Protein AF-0000000079915604 (afdb_homodimer)

Nearest PDB structures (foldseek):
  8fbi-assembly1_A-3  TM=2.918E-01  e=7.928E+00  synthetic construct

Foldseek 3Di:
DQVLLLVLLLLLLVLLLVLLCLQAPVVQDCCRVCVVVVQPNVCCVVCNVVSNVSSVVSNVLSVLSVVLSVCCVVPVPVSSVVSSLVSLVVQQVVLVVQLVCLCVQPNHHRPSCNVVSCSRRVSSVSSNVVVVVD/DQVLLLVLLLLLLVLLLVLLCLQAPVVQDCCRVCVVVVQPNVCCVVCNVVSNVSSVVSNVLSVLSVVLSVCCVVVVPVSSVVSSLVSLVVQQVVLVVQLVCLCVQPNHHRPSCNVVSCSRRVSSVSSNVVVVVD

Solvent-accessible surface area (backbone atoms only — not comparable to full-atom values): 12252 Å² total; per-residue (Å²): 71,63,67,56,18,48,52,24,34,48,51,32,18,49,52,25,42,49,45,16,44,47,32,53,70,46,33,86,39,61,72,36,29,37,64,66,67,48,39,56,78,90,42,44,59,58,30,43,35,53,34,34,46,50,9,50,50,25,37,49,46,16,49,41,24,47,49,8,48,50,32,35,74,71,65,40,48,62,45,7,50,43,33,35,52,52,38,24,51,46,38,24,52,49,14,50,46,40,40,51,38,21,71,66,37,41,53,37,66,61,65,70,39,51,67,60,18,48,59,44,17,46,33,14,44,52,15,52,52,27,49,72,75,81,68,64,65,56,18,50,52,23,34,48,50,30,18,49,50,25,42,49,44,15,44,44,32,51,71,45,32,85,40,61,72,36,28,38,64,66,67,49,39,56,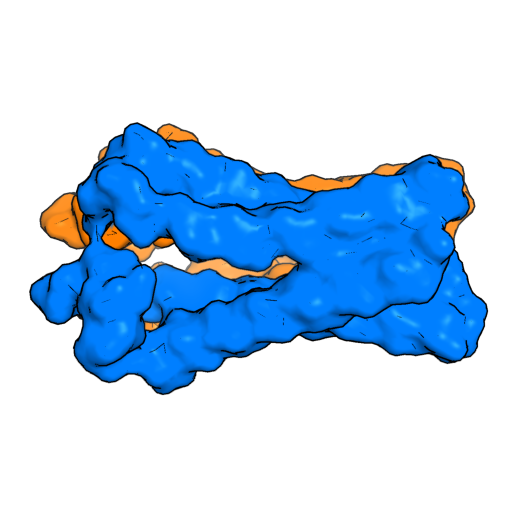78,89,40,44,59,58,29,44,35,53,35,34,46,51,10,50,51,26,36,49,45,17,48,41,24,47,48,8,48,52,31,36,74,71,66,41,48,62,44,6,49,43,32,36,53,50,40,25,51,45,39,24,52,50,14,49,46,41,40,51,38,22,71,65,37,40,52,39,66,62,67,70,40,50,68,59,18,48,59,44,17,46,33,15,44,52,16,52,51,27,48,71,77,81

Secondary structure (DSSP, 8-state):
-HHHHHHHHHHHHHHHHHHHIIIIISTTSHIIIIIIS---GGGHHHHHHHHHHHHHHHHHHHHHHHHHHHHHHTT-HHHHHHHHHHHHHHHHHHHHHHHHHHHTT-SS-TTTTHHHHHHHHHHHHHHHHHHHH-/-HHHHHHHHHHHHHHHHHHHIIIIISTTSHIIIIIIS---GGGHHHHHHHHHHHHHHHHHHHHHHHHHHHHHHTT-HHHHHHHHHHHHHHHHHHHHHHHHHHHTT-SS-TTTTHHHHHHHHHHHHHHHHHHHH-

Organism: NCBI:txid1990687

InterPro domains:
  IPR009732 Protein of unknown function DUF1304 [PF06993] (11-131)

Structure (mmCIF, N/CA/C/O backbone):
data_AF-0000000079915604-model_v1
#
loop_
_entity.id
_entity.type
_entity.pdbx_description
1 polymer 'DUF1304 domain-containing protein'
#
loop_
_atom_site.group_PDB
_atom_site.id
_atom_site.type_symbol
_atom_site.label_atom_id
_atom_site.label_alt_id
_atom_site.label_comp_id
_atom_site.label_asym_id
_atom_site.label_entity_id
_atom_site.label_seq_id
_atom_site.pdbx_PDB_ins_code
_atom_site.Cartn_x
_atom_site.Cartn_y
_atom_site.Cartn_z
_atom_site.occupancy
_atom_site.B_iso_or_equiv
_atom_site.auth_seq_id
_atom_site.auth_comp_id
_atom_site.auth_asym_id
_atom_site.auth_atom_id
_atom_site.pdbx_PDB_model_num
ATOM 1 N N . MET A 1 1 ? -17.984 -18.25 -12.172 1 93.06 1 MET A N 1
ATOM 2 C CA . MET A 1 1 ? -17.328 -17.812 -10.953 1 93.06 1 MET A CA 1
ATOM 3 C C . MET A 1 1 ? -15.969 -17.188 -11.258 1 93.06 1 MET A C 1
ATOM 5 O O . MET A 1 1 ? -15.641 -16.125 -10.75 1 93.06 1 MET A O 1
ATOM 9 N N . ILE A 1 2 ? -15.391 -17.734 -12.328 1 93.88 2 ILE A N 1
ATOM 10 C CA . ILE A 1 2 ? -14.062 -17.234 -12.656 1 93.88 2 ILE A CA 1
ATOM 11 C C . ILE A 1 2 ? -14.172 -15.883 -13.352 1 93.88 2 ILE A C 1
ATOM 13 O O . ILE A 1 2 ? -13.43 -14.945 -13.039 1 93.88 2 ILE A O 1
ATOM 17 N N . VAL A 1 3 ? -15.125 -15.781 -14.234 1 96.44 3 VAL A N 1
ATOM 18 C CA . VAL A 1 3 ? -15.312 -14.539 -14.977 1 96.44 3 VAL A CA 1
ATOM 19 C C . VAL A 1 3 ? -15.703 -13.422 -14.016 1 96.44 3 VAL A C 1
ATOM 21 O O . VAL A 1 3 ? -15.195 -12.305 -14.117 1 96.44 3 VAL A O 1
ATOM 24 N N . ILE A 1 4 ? -16.578 -13.703 -13.094 1 98 4 ILE A N 1
ATOM 25 C CA . ILE A 1 4 ? -17 -12.727 -12.102 1 98 4 ILE A CA 1
ATOM 26 C C . ILE A 1 4 ? -15.805 -12.281 -11.266 1 98 4 ILE A C 1
ATOM 28 O O . ILE A 1 4 ? -15.641 -11.094 -11 1 98 4 ILE A O 1
ATOM 32 N N . ALA A 1 5 ? -14.984 -13.211 -10.867 1 98.56 5 ALA A N 1
ATOM 33 C CA . ALA A 1 5 ? -13.797 -12.891 -10.086 1 98.56 5 ALA A CA 1
ATOM 34 C C . ALA A 1 5 ? -12.867 -11.961 -10.867 1 98.56 5 ALA A C 1
ATOM 36 O O . ALA A 1 5 ? -12.344 -10.984 -10.312 1 98.56 5 ALA A O 1
ATOM 37 N N . GLN A 1 6 ? -12.711 -12.273 -12.109 1 98.62 6 GLN A N 1
ATOM 38 C CA . GLN A 1 6 ? -11.805 -11.477 -12.938 1 98.62 6 GLN A CA 1
ATOM 39 C C . GLN A 1 6 ? -12.359 -10.062 -13.141 1 98.62 6 GLN A C 1
ATOM 41 O O . GLN A 1 6 ? -11.617 -9.086 -13.031 1 98.62 6 GLN A O 1
ATOM 46 N N . ILE A 1 7 ? -13.633 -9.945 -13.445 1 98.81 7 ILE A N 1
ATOM 47 C CA . ILE A 1 7 ? -14.25 -8.641 -13.664 1 98.81 7 ILE A CA 1
ATOM 48 C C . ILE A 1 7 ? -14.203 -7.82 -12.383 1 98.81 7 ILE A C 1
ATOM 50 O O . ILE A 1 7 ? -13.844 -6.641 -12.398 1 98.81 7 ILE A O 1
ATOM 54 N N . ALA A 1 8 ? -14.555 -8.414 -11.258 1 98.88 8 ALA A N 1
ATOM 55 C CA . ALA A 1 8 ? -14.531 -7.738 -9.969 1 98.88 8 ALA A CA 1
ATOM 56 C C . ALA A 1 8 ? -13.117 -7.281 -9.617 1 98.88 8 ALA A C 1
ATOM 58 O O . ALA A 1 8 ? -12.938 -6.195 -9.062 1 98.88 8 ALA A O 1
ATOM 59 N N . THR A 1 9 ? -12.164 -8.109 -9.922 1 98.94 9 THR A N 1
ATOM 60 C CA . THR A 1 9 ? -10.773 -7.746 -9.688 1 98.94 9 THR A CA 1
ATOM 61 C C . THR A 1 9 ? -10.391 -6.52 -10.508 1 98.94 9 THR A C 1
ATOM 63 O O . THR A 1 9 ? -9.727 -5.609 -10 1 98.94 9 THR A O 1
ATOM 66 N N . LEU A 1 10 ? -10.805 -6.469 -11.742 1 98.94 10 LEU A N 1
ATOM 67 C CA . LEU A 1 10 ? -10.469 -5.344 -12.609 1 98.94 10 LEU A CA 1
ATOM 68 C C . LEU A 1 10 ? -11.18 -4.074 -12.156 1 98.94 10 LEU A C 1
ATOM 70 O O . LEU A 1 10 ? -10.641 -2.973 -12.281 1 98.94 10 LEU A O 1
ATOM 74 N N . ILE A 1 11 ? -12.367 -4.188 -11.602 1 98.94 11 ILE A N 1
ATOM 75 C CA . ILE A 1 11 ? -13.062 -3.041 -11.031 1 98.94 11 ILE A CA 1
ATOM 76 C C . ILE A 1 11 ? -12.305 -2.533 -9.805 1 98.94 11 ILE A C 1
ATOM 78 O O . ILE A 1 11 ? -12.102 -1.327 -9.648 1 98.94 11 ILE A O 1
ATOM 82 N N . ALA A 1 12 ? -11.875 -3.475 -8.938 1 98.94 12 ALA A N 1
ATOM 83 C CA . ALA A 1 12 ? -11.07 -3.105 -7.777 1 98.94 12 ALA A CA 1
ATOM 84 C C . ALA A 1 12 ? -9.797 -2.383 -8.203 1 98.94 12 ALA A C 1
ATOM 86 O O . ALA A 1 12 ? -9.422 -1.373 -7.602 1 98.94 12 ALA A O 1
ATOM 87 N N . ALA A 1 13 ? -9.188 -2.893 -9.242 1 98.94 13 ALA A N 1
ATOM 88 C CA . ALA A 1 13 ? -7.98 -2.264 -9.773 1 98.94 13 ALA A CA 1
ATOM 89 C C . ALA A 1 13 ? -8.266 -0.846 -10.258 1 98.94 13 ALA A C 1
ATOM 91 O O . ALA A 1 13 ? -7.496 0.077 -9.992 1 98.94 13 ALA A O 1
ATOM 92 N N . ALA A 1 14 ? -9.383 -0.641 -10.93 1 98.94 14 ALA A N 1
ATOM 93 C CA . ALA A 1 14 ? -9.75 0.672 -11.445 1 98.94 14 ALA A CA 1
ATOM 94 C C . ALA A 1 14 ? -9.953 1.677 -10.32 1 98.94 14 ALA A C 1
ATOM 96 O O . ALA A 1 14 ? -9.57 2.842 -10.438 1 98.94 14 ALA A O 1
ATOM 97 N N . VAL A 1 15 ? -10.555 1.225 -9.266 1 98.88 15 VAL A N 1
ATOM 98 C CA . VAL A 1 15 ? -10.758 2.084 -8.102 1 98.88 15 VAL A CA 1
ATOM 99 C C . VAL A 1 15 ? -9.414 2.551 -7.562 1 98.88 15 VAL A C 1
ATOM 101 O O . VAL A 1 15 ? -9.227 3.734 -7.266 1 98.88 15 VAL A O 1
ATOM 104 N N . HIS A 1 16 ? -8.445 1.694 -7.492 1 98.94 16 HIS A N 1
ATOM 105 C CA . HIS A 1 16 ? -7.137 2.023 -6.945 1 98.94 16 HIS A CA 1
ATOM 106 C C . HIS A 1 16 ? -6.328 2.873 -7.922 1 98.94 16 HIS A C 1
ATOM 108 O O . HIS A 1 16 ? -5.578 3.76 -7.504 1 98.94 16 HIS A O 1
ATOM 114 N N . LEU A 1 17 ? -6.488 2.662 -9.164 1 98.88 17 LEU A N 1
ATOM 115 C CA . LEU A 1 17 ? -5.82 3.502 -10.148 1 98.88 17 LEU A CA 1
ATOM 116 C C . LEU A 1 17 ? -6.398 4.914 -10.141 1 98.88 17 LEU A C 1
ATOM 118 O O . LEU A 1 17 ? -5.664 5.891 -10.32 1 98.88 17 LEU A O 1
ATOM 122 N N . LEU A 1 18 ? -7.707 5.008 -9.953 1 98.75 18 LEU A N 1
ATOM 123 C CA . LEU A 1 18 ? -8.336 6.316 -9.812 1 98.75 18 LEU A CA 1
ATOM 124 C C . LEU A 1 18 ? -7.84 7.023 -8.555 1 98.75 18 LEU A C 1
ATOM 126 O O . LEU A 1 18 ? -7.57 8.227 -8.578 1 98.75 18 LEU A O 1
ATOM 130 N N . ALA A 1 19 ? -7.754 6.27 -7.488 1 98.62 19 ALA A N 1
ATOM 131 C CA . ALA A 1 19 ? -7.227 6.84 -6.25 1 98.62 19 ALA A CA 1
ATOM 132 C C . ALA A 1 19 ? -5.812 7.371 -6.449 1 98.62 19 ALA A C 1
ATOM 134 O O . ALA A 1 19 ? -5.457 8.43 -5.918 1 98.62 19 ALA A O 1
ATOM 135 N N . PHE A 1 20 ? -5.02 6.691 -7.234 1 98.88 20 PHE A N 1
ATOM 136 C CA . PHE A 1 20 ? -3.68 7.164 -7.559 1 98.88 20 PHE A CA 1
ATOM 137 C C . PHE A 1 20 ? -3.732 8.539 -8.211 1 98.88 20 PHE A C 1
ATOM 139 O O . PHE A 1 20 ? -2.984 9.438 -7.836 1 98.88 20 PHE A O 1
ATOM 146 N N . VAL A 1 21 ? -4.582 8.688 -9.172 1 98.88 21 VAL A N 1
ATOM 147 C CA . VAL A 1 21 ? -4.691 9.953 -9.883 1 98.88 21 VAL A CA 1
ATOM 148 C C . VAL A 1 21 ? -5.102 11.062 -8.914 1 98.88 21 VAL A C 1
ATOM 150 O O . VAL A 1 21 ? -4.496 12.133 -8.891 1 98.88 21 VAL A O 1
ATOM 153 N N . TRP A 1 22 ? -6.059 10.82 -8 1 98.75 22 TRP A N 1
ATOM 154 C CA . TRP A 1 22 ? -6.551 11.812 -7.051 1 98.75 22 TRP A CA 1
ATOM 155 C C . TRP A 1 22 ? -5.484 12.156 -6.016 1 98.75 22 TRP A C 1
ATOM 157 O O . TRP A 1 22 ? -5.309 13.32 -5.66 1 98.75 22 TRP A O 1
ATOM 167 N N . GLU A 1 23 ? -4.734 11.188 -5.633 1 98.69 23 GLU A N 1
ATOM 168 C CA . GLU A 1 23 ? -3.832 11.344 -4.496 1 98.69 23 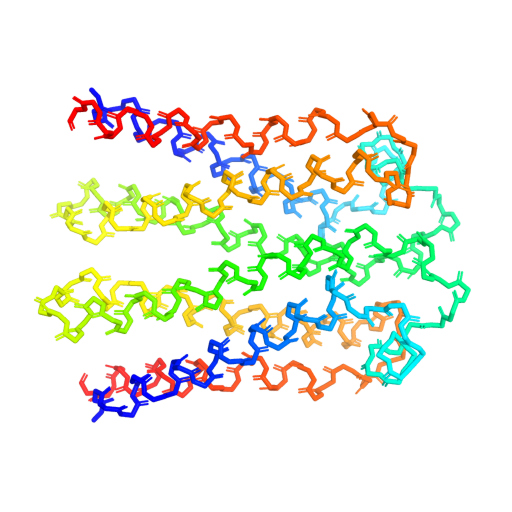GLU A CA 1
ATOM 169 C C . GLU A 1 23 ? -2.471 11.875 -4.938 1 98.69 23 GLU A C 1
ATOM 171 O O . GLU A 1 23 ? -1.851 12.672 -4.234 1 98.69 23 GLU A O 1
ATOM 176 N N . SER A 1 24 ? -2.016 11.477 -6.109 1 98.75 24 SER A N 1
ATOM 177 C CA . SER A 1 24 ? -0.63 11.766 -6.469 1 98.75 24 SER A CA 1
ATOM 178 C C . SER A 1 24 ? -0.552 12.766 -7.617 1 98.75 24 SER A C 1
ATOM 180 O O . SER A 1 24 ? 0.49 13.383 -7.84 1 98.75 24 SER A O 1
ATOM 182 N N . VAL A 1 25 ? -1.654 12.938 -8.344 1 98.62 25 VAL A N 1
ATOM 183 C CA . VAL A 1 25 ? -1.551 13.742 -9.562 1 98.62 25 VAL A CA 1
ATOM 184 C C . VAL A 1 25 ? -2.334 15.039 -9.391 1 98.62 25 VAL A C 1
ATOM 186 O O . VAL A 1 25 ? -1.817 16.125 -9.664 1 98.62 25 VAL A O 1
ATOM 189 N N . VAL A 1 26 ? -3.562 15.023 -8.766 1 98.69 26 VAL A N 1
ATOM 190 C CA . VAL A 1 26 ? -4.406 16.219 -8.773 1 98.69 26 VAL A CA 1
ATOM 191 C C . VAL A 1 26 ? -4.859 16.547 -7.352 1 98.69 26 VAL A C 1
ATOM 193 O O . VAL A 1 26 ? -5.895 17.188 -7.156 1 98.69 26 VAL A O 1
ATOM 196 N N . PHE A 1 27 ? -4.172 16.172 -6.398 1 98.25 27 PHE A N 1
ATOM 197 C CA . PHE A 1 27 ? -4.535 16.312 -4.992 1 98.25 27 PHE A CA 1
ATOM 198 C C . PHE A 1 27 ? -4.75 17.766 -4.621 1 98.25 27 PHE A C 1
ATOM 200 O O . PHE A 1 27 ? -5.57 18.078 -3.752 1 98.25 27 PHE A O 1
ATOM 207 N N . LEU A 1 28 ? -4.062 18.672 -5.301 1 97.81 28 LEU A N 1
ATOM 208 C CA . LEU A 1 28 ? -4.047 20.062 -4.902 1 97.81 28 LEU A CA 1
ATOM 209 C C . LEU A 1 28 ? -5.336 20.766 -5.324 1 97.81 28 LEU A C 1
ATOM 211 O O . LEU A 1 28 ? -5.621 21.875 -4.871 1 97.81 28 LEU A O 1
ATOM 215 N N . ARG A 1 29 ? -6.074 20.109 -6.141 1 98.31 29 ARG A N 1
ATOM 216 C CA . ARG A 1 29 ? -7.371 20.672 -6.492 1 98.31 29 ARG A CA 1
ATOM 217 C C . ARG A 1 29 ? -8.32 20.656 -5.301 1 98.31 29 ARG A C 1
ATOM 219 O O . ARG A 1 29 ? -8.523 19.609 -4.68 1 98.31 29 ARG A O 1
ATOM 226 N N . PRO A 1 30 ? -8.992 21.766 -5.07 1 97.81 30 PRO A N 1
ATOM 227 C CA . PRO A 1 30 ? -9.914 21.781 -3.934 1 97.81 30 PRO A CA 1
ATOM 228 C C . PRO A 1 30 ? -11.047 20.766 -4.074 1 97.81 30 PRO A C 1
ATOM 230 O O . PRO A 1 30 ? -11.523 20.219 -3.076 1 97.81 30 PRO A O 1
ATOM 233 N N . SER A 1 31 ? -11.453 20.469 -5.211 1 97.81 31 SER A N 1
ATOM 234 C CA . SER A 1 31 ? -12.5 19.469 -5.438 1 97.81 31 SER A CA 1
ATOM 235 C C . SER A 1 31 ? -12.031 18.078 -5.016 1 97.81 31 SER A C 1
ATOM 237 O O . SER A 1 31 ? -12.859 17.203 -4.734 1 97.81 31 SER A O 1
ATOM 239 N N . VAL A 1 32 ? -10.742 17.922 -4.934 1 97.81 32 VAL A N 1
ATOM 240 C CA . VAL A 1 32 ? -10.195 16.625 -4.59 1 97.81 32 VAL A CA 1
ATOM 241 C C . VAL A 1 32 ? -9.844 16.578 -3.104 1 97.81 32 VAL A C 1
ATOM 243 O O . VAL A 1 32 ? -10.508 15.891 -2.32 1 97.81 32 VAL A O 1
ATOM 246 N N . HIS A 1 33 ? -8.898 17.516 -2.713 1 97.38 33 HIS A N 1
ATOM 247 C CA . HIS A 1 33 ? -8.453 17.375 -1.33 1 97.38 33 HIS A CA 1
ATOM 248 C C . HIS A 1 33 ? -9.555 17.781 -0.354 1 97.38 33 HIS A C 1
ATOM 250 O O . HIS A 1 33 ? -9.711 17.172 0.705 1 97.38 33 HIS A O 1
ATOM 256 N N . GLU A 1 34 ? -10.383 18.75 -0.679 1 96.75 34 GLU A N 1
ATOM 257 C CA . GLU A 1 34 ? -11.391 19.234 0.261 1 96.75 34 GLU A CA 1
ATOM 258 C C . GLU A 1 34 ? -12.695 18.453 0.111 1 96.75 34 GLU A C 1
ATOM 260 O O . GLU A 1 34 ? -13.297 18.031 1.104 1 96.75 34 GLU A O 1
ATOM 265 N N . ARG A 1 35 ? -13.133 18.203 -1.045 1 95.06 35 ARG A N 1
ATOM 266 C CA . ARG A 1 35 ? -14.453 17.625 -1.238 1 95.06 35 ARG A CA 1
ATOM 267 C C . ARG A 1 35 ? -14.398 16.094 -1.193 1 95.06 35 ARG A C 1
ATOM 269 O O . ARG A 1 35 ? -15.203 15.453 -0.51 1 95.06 35 ARG A O 1
ATOM 276 N N . LEU A 1 36 ? -13.445 15.539 -1.847 1 94.81 36 LEU A N 1
ATOM 277 C CA . LEU A 1 36 ? -13.375 14.086 -1.934 1 94.81 36 LEU A CA 1
ATOM 278 C C . LEU A 1 36 ? -12.734 13.5 -0.684 1 94.81 36 LEU A C 1
ATOM 280 O O . LEU A 1 36 ? -13.273 12.57 -0.08 1 94.81 36 LEU A O 1
ATOM 284 N N . PHE A 1 37 ? -11.625 14.133 -0.263 1 95.38 37 PHE A N 1
ATOM 285 C CA . PHE A 1 37 ? -10.859 13.531 0.821 1 95.38 37 PHE A CA 1
ATOM 286 C C . PHE A 1 37 ? -11.172 14.211 2.148 1 95.38 37 PHE A C 1
ATOM 288 O O . PHE A 1 37 ? -10.75 13.742 3.207 1 95.38 37 PHE A O 1
ATOM 295 N N . ARG A 1 38 ? -11.859 15.414 2.104 1 95.56 38 ARG A N 1
ATOM 296 C CA . ARG A 1 38 ? -12.258 16.156 3.299 1 95.56 38 ARG A CA 1
ATOM 297 C C . ARG A 1 38 ? -11.031 16.625 4.078 1 95.56 38 ARG A C 1
ATOM 299 O O . ARG A 1 38 ? -10.992 16.516 5.309 1 95.56 38 ARG A O 1
ATOM 306 N N . ILE A 1 39 ? -10.008 17 3.365 1 95.81 39 ILE A N 1
ATOM 307 C CA . ILE A 1 39 ? -8.805 17.609 3.908 1 95.81 39 ILE A CA 1
ATOM 308 C C . ILE A 1 39 ? -8.859 19.125 3.713 1 95.81 39 ILE A C 1
ATOM 310 O O . ILE A 1 39 ? -8.781 19.609 2.584 1 95.81 39 ILE A O 1
ATOM 314 N N . PRO A 1 40 ? -9.023 19.859 4.852 1 96.38 40 PRO A N 1
ATOM 315 C CA . PRO A 1 40 ? -9 21.312 4.676 1 96.38 40 PRO A CA 1
ATOM 316 C C . PRO A 1 40 ? -7.707 21.797 4.023 1 96.38 40 PRO A C 1
ATOM 318 O O . PRO A 1 40 ? -6.633 21.25 4.277 1 96.38 40 PRO A O 1
ATOM 321 N N . THR A 1 41 ? -7.793 22.859 3.27 1 97.44 41 THR A N 1
ATOM 322 C CA . THR A 1 41 ? -6.664 23.422 2.543 1 97.44 41 THR A CA 1
ATOM 323 C C . THR A 1 41 ? -5.5 23.719 3.49 1 97.44 41 THR A C 1
ATOM 325 O O . THR A 1 41 ? -4.336 23.547 3.121 1 97.44 41 THR A O 1
ATOM 328 N N . SER A 1 42 ? -5.781 24.109 4.723 1 97.19 42 SER A N 1
ATOM 329 C CA . SER A 1 42 ? -4.758 24.453 5.707 1 97.19 42 SER A CA 1
ATOM 330 C C . SER A 1 42 ? -3.92 23.219 6.066 1 97.19 42 SER A C 1
ATOM 332 O O . SER A 1 42 ? -2.791 23.359 6.547 1 97.19 42 SER A O 1
ATOM 334 N N . ASP A 1 43 ? -4.402 22.016 5.828 1 97.5 43 ASP A N 1
ATOM 335 C CA . ASP A 1 43 ? -3.725 20.797 6.223 1 97.5 43 ASP A CA 1
ATOM 336 C C . ASP A 1 43 ? -2.949 20.188 5.051 1 97.5 43 ASP A C 1
ATOM 338 O O . ASP A 1 43 ? -2.16 19.266 5.234 1 97.5 43 ASP A O 1
ATOM 342 N N . VAL A 1 44 ? -3.102 20.688 3.832 1 97.69 44 VAL A N 1
ATOM 343 C CA . VAL A 1 44 ? -2.551 20.125 2.609 1 97.69 44 VAL A CA 1
ATOM 344 C C . VAL A 1 44 ? -1.027 20.062 2.709 1 97.69 44 VAL A C 1
ATOM 346 O O . VAL A 1 44 ? -0.419 19.031 2.383 1 97.69 44 VAL A O 1
ATOM 349 N N . PRO A 1 45 ? -0.388 21.078 3.26 1 97.12 45 PRO A N 1
ATOM 350 C CA . PRO A 1 45 ? 1.073 21 3.334 1 97.12 45 PRO A CA 1
ATOM 351 C C . PRO A 1 45 ? 1.555 19.828 4.199 1 97.12 45 PRO A C 1
ATOM 353 O O . PRO A 1 45 ? 2.559 19.188 3.875 1 97.12 45 PRO A O 1
ATOM 356 N N . ALA A 1 46 ? 0.837 19.484 5.23 1 97 46 ALA A N 1
ATOM 357 C CA . ALA A 1 46 ? 1.229 18.422 6.141 1 97 46 ALA A CA 1
ATOM 358 C C . ALA A 1 46 ? 0.976 17.047 5.52 1 97 46 ALA A C 1
ATOM 360 O O . ALA A 1 46 ? 1.693 16.094 5.805 1 97 46 ALA A O 1
ATOM 361 N N . VAL A 1 47 ? -0.007 16.969 4.66 1 97.69 47 VAL A N 1
ATOM 362 C CA . VAL A 1 47 ? -0.501 15.648 4.277 1 97.69 47 VAL A CA 1
ATOM 363 C C . VAL A 1 47 ? 0.039 15.273 2.896 1 97.69 47 VAL A C 1
ATOM 365 O O . VAL A 1 47 ? -0.054 14.117 2.479 1 97.69 47 VAL A O 1
ATOM 368 N N . ARG A 1 48 ? 0.609 16.203 2.209 1 97.44 48 ARG A N 1
ATOM 369 C CA . ARG A 1 48 ? 0.928 16.047 0.793 1 97.44 48 ARG A CA 1
ATOM 370 C C . ARG A 1 48 ? 1.884 14.891 0.569 1 97.44 48 ARG A C 1
ATOM 372 O O . ARG A 1 48 ? 1.727 14.125 -0.386 1 97.44 48 ARG A O 1
ATOM 379 N N . LEU A 1 49 ? 2.893 14.797 1.393 1 97.31 49 LEU A N 1
ATOM 380 C CA . LEU A 1 49 ? 3.836 13.688 1.291 1 97.31 49 LEU A CA 1
ATOM 381 C C . LEU A 1 49 ? 3.115 12.352 1.402 1 97.31 49 LEU A C 1
ATOM 383 O O . LEU A 1 49 ? 3.375 11.43 0.619 1 97.31 49 LEU A O 1
ATOM 387 N N . TRP A 1 50 ? 2.242 12.234 2.33 1 97.94 50 TRP A N 1
ATOM 388 C CA . TRP A 1 50 ? 1.525 10.992 2.598 1 97.94 50 TRP A CA 1
ATOM 389 C C . TRP A 1 50 ? 0.57 10.664 1.456 1 97.94 50 TRP A C 1
ATOM 391 O O . TRP A 1 50 ? 0.5 9.516 1.013 1 97.94 50 TRP A O 1
ATOM 401 N N . ALA A 1 51 ? -0.166 11.68 1.002 1 98.38 51 ALA A N 1
ATOM 402 C CA . ALA A 1 51 ? -1.075 11.492 -0.124 1 98.38 51 ALA A CA 1
ATOM 403 C C . ALA A 1 51 ? -0.323 11.008 -1.362 1 98.38 51 ALA A C 1
ATOM 405 O O . ALA A 1 51 ? -0.755 10.07 -2.035 1 98.38 51 ALA A O 1
ATOM 406 N N . PHE A 1 52 ? 0.789 11.656 -1.641 1 98.69 52 PHE A N 1
ATOM 407 C CA . PHE A 1 52 ? 1.601 11.32 -2.805 1 98.69 52 PHE A CA 1
ATOM 408 C C . PHE A 1 52 ? 2.043 9.859 -2.756 1 98.69 52 PHE A C 1
ATOM 410 O O . PHE A 1 52 ? 1.885 9.125 -3.732 1 98.69 52 PHE A O 1
ATOM 417 N N . ASN A 1 53 ? 2.555 9.375 -1.645 1 98.56 53 ASN A N 1
ATOM 418 C CA . ASN A 1 53 ? 3.094 8.023 -1.527 1 98.56 53 ASN A CA 1
ATOM 419 C C . ASN A 1 53 ? 1.983 6.977 -1.485 1 98.56 53 ASN A C 1
ATOM 421 O O . ASN A 1 53 ? 2.111 5.906 -2.078 1 98.56 53 ASN A O 1
ATOM 425 N N . VAL A 1 54 ? 0.887 7.273 -0.788 1 98.5 54 VAL A N 1
ATOM 426 C CA . VAL A 1 54 ? -0.249 6.359 -0.765 1 98.5 54 VAL A CA 1
ATOM 427 C C . VAL A 1 54 ? -0.804 6.188 -2.178 1 98.5 54 VAL A C 1
ATOM 429 O O . VAL A 1 54 ? -1.245 5.098 -2.549 1 98.5 54 VAL A O 1
ATOM 432 N N . GLY A 1 55 ? -0.845 7.301 -2.893 1 98.75 55 GLY A N 1
ATOM 433 C CA . GLY A 1 55 ? -1.242 7.203 -4.289 1 98.75 55 GLY A CA 1
ATOM 434 C C . GLY A 1 55 ? -0.417 6.203 -5.074 1 98.75 55 GLY A C 1
ATOM 435 O O . GLY A 1 55 ? -0.966 5.379 -5.809 1 98.75 55 GLY A O 1
ATOM 436 N N . PHE A 1 56 ? 0.831 6.246 -4.926 1 98.88 56 PHE A N 1
ATOM 437 C CA . PHE A 1 56 ? 1.685 5.312 -5.645 1 98.88 56 PHE A CA 1
ATOM 438 C C . PHE A 1 56 ? 1.485 3.891 -5.133 1 98.88 56 PHE A C 1
ATOM 440 O O . PHE A 1 56 ? 1.567 2.93 -5.902 1 98.88 56 PHE A O 1
ATOM 447 N N . TYR A 1 57 ? 1.274 3.688 -3.793 1 98.88 57 TYR A N 1
ATOM 448 C CA . TYR A 1 57 ? 0.896 2.367 -3.301 1 98.88 57 TYR A CA 1
ATOM 449 C C . TYR A 1 57 ? -0.333 1.845 -4.035 1 98.88 57 TYR A C 1
ATOM 451 O O . TYR A 1 57 ? -0.374 0.68 -4.438 1 98.88 57 TYR A O 1
ATOM 459 N N . ASN A 1 58 ? -1.299 2.742 -4.223 1 98.94 58 ASN A N 1
ATOM 460 C CA . ASN A 1 58 ? -2.518 2.35 -4.926 1 98.94 58 ASN A CA 1
ATOM 461 C C . ASN A 1 58 ? -2.24 2.012 -6.387 1 98.94 58 ASN A C 1
ATOM 463 O O . ASN A 1 58 ? -2.846 1.091 -6.941 1 98.94 58 ASN A O 1
ATOM 467 N N . LEU A 1 59 ? -1.358 2.771 -7.023 1 98.94 59 LEU A N 1
ATOM 468 C CA . LEU A 1 59 ? -0.952 2.457 -8.391 1 98.94 59 LEU A CA 1
ATOM 469 C C . LEU A 1 59 ? -0.384 1.045 -8.477 1 98.94 59 LEU A C 1
ATOM 471 O O . LEU A 1 59 ? -0.764 0.271 -9.359 1 98.94 59 LEU A O 1
ATOM 475 N N . PHE A 1 60 ? 0.49 0.747 -7.586 1 98.94 60 PHE A N 1
ATOM 476 C CA . PHE A 1 60 ? 1.167 -0.544 -7.629 1 98.94 60 PHE A CA 1
ATOM 477 C C . PHE A 1 60 ? 0.211 -1.67 -7.258 1 98.94 60 PHE A C 1
ATOM 479 O O . PHE A 1 60 ? 0.281 -2.766 -7.82 1 98.94 60 PHE A O 1
ATOM 486 N N . LEU A 1 61 ? -0.654 -1.396 -6.293 1 98.88 61 LEU A N 1
ATOM 487 C CA . LEU A 1 61 ? -1.653 -2.385 -5.902 1 98.88 61 LEU A CA 1
ATOM 488 C C . LEU A 1 61 ? -2.607 -2.678 -7.059 1 98.88 61 LEU A C 1
ATOM 490 O O . LEU A 1 61 ? -2.83 -3.84 -7.406 1 98.88 61 LEU A O 1
ATOM 494 N N . GLY A 1 62 ? -3.158 -1.668 -7.688 1 98.94 62 GLY A N 1
ATOM 495 C CA . GLY A 1 62 ? -4.02 -1.849 -8.844 1 98.94 62 GLY A CA 1
ATOM 496 C C . GLY A 1 62 ? -3.324 -2.537 -10 1 98.94 62 GLY A C 1
ATOM 497 O O . GLY A 1 62 ? -3.902 -3.414 -10.648 1 98.94 62 GLY A O 1
ATOM 498 N N . SER A 1 63 ? -2.09 -2.162 -10.281 1 98.94 63 SER A N 1
ATOM 499 C CA . SER A 1 63 ? -1.319 -2.762 -11.367 1 98.94 63 SER A CA 1
ATOM 500 C C . SER A 1 63 ? -1.068 -4.242 -11.117 1 98.94 63 SER A C 1
ATOM 502 O O . SER A 1 63 ? -1.019 -5.039 -12.055 1 98.94 63 SER A O 1
ATOM 504 N N . GLY A 1 64 ? -0.857 -4.566 -9.836 1 98.94 64 GLY A N 1
ATOM 505 C CA . GLY A 1 64 ? -0.707 -5.973 -9.5 1 98.94 64 GLY A CA 1
ATOM 506 C C . GLY A 1 64 ? -1.946 -6.797 -9.797 1 98.94 64 GLY A C 1
ATOM 507 O O . GLY A 1 64 ? -1.849 -7.914 -10.312 1 98.94 64 GLY A O 1
ATOM 508 N N . ALA A 1 65 ? -3.062 -6.273 -9.461 1 98.94 65 ALA A N 1
ATOM 509 C CA . ALA A 1 65 ? -4.328 -6.945 -9.75 1 98.94 65 ALA A CA 1
ATOM 510 C C . ALA A 1 65 ? -4.523 -7.129 -11.25 1 98.94 65 ALA A C 1
ATOM 512 O O . ALA A 1 65 ? -4.914 -8.203 -11.711 1 98.94 65 ALA A O 1
ATOM 513 N N . VAL A 1 66 ? -4.242 -6.078 -12.047 1 98.94 66 VAL A N 1
ATOM 514 C CA . VAL A 1 66 ? -4.344 -6.152 -13.5 1 98.94 66 VAL A CA 1
ATOM 515 C C . VAL A 1 66 ? -3.383 -7.215 -14.031 1 98.94 66 VAL A C 1
ATOM 517 O O . VAL A 1 66 ? -3.764 -8.047 -14.852 1 98.94 66 VAL A O 1
ATOM 520 N N . ALA A 1 67 ? -2.154 -7.195 -13.547 1 98.94 67 ALA A N 1
ATOM 521 C CA . ALA A 1 67 ? -1.161 -8.18 -13.969 1 98.94 67 ALA A CA 1
ATOM 522 C C . ALA A 1 67 ? -1.636 -9.602 -13.672 1 98.94 67 ALA A C 1
ATOM 524 O O . ALA A 1 67 ? -1.405 -10.516 -14.461 1 98.94 67 ALA A O 1
ATOM 525 N N . GLY A 1 68 ? -2.258 -9.781 -12.484 1 98.88 68 GLY A N 1
ATOM 526 C CA . GLY A 1 68 ? -2.801 -11.086 -12.148 1 98.88 68 GLY A CA 1
ATOM 527 C C . GLY A 1 68 ? -3.814 -11.586 -13.164 1 98.88 68 GLY A C 1
ATOM 528 O O . GLY A 1 68 ? -3.729 -12.727 -13.625 1 98.88 68 GLY A O 1
ATOM 529 N N . VAL A 1 69 ? -4.703 -10.75 -13.555 1 98.88 69 VAL A N 1
ATOM 530 C CA . VAL A 1 69 ? -5.738 -11.133 -14.508 1 98.88 69 VAL A CA 1
ATOM 531 C C . VAL A 1 69 ? -5.113 -11.375 -15.875 1 98.88 69 VAL A C 1
ATOM 533 O O . VAL A 1 69 ? -5.477 -12.336 -16.562 1 98.88 69 VAL A O 1
ATOM 536 N N . VAL A 1 70 ? -4.203 -10.547 -16.281 1 98.81 70 VAL A N 1
ATOM 537 C CA . VAL A 1 70 ? -3.537 -10.688 -17.562 1 98.81 70 VAL A CA 1
ATOM 538 C C . VAL A 1 70 ? -2.777 -12.008 -17.625 1 98.81 70 VAL A C 1
ATOM 540 O O . VAL A 1 70 ? -2.844 -12.734 -18.609 1 98.81 70 VAL A O 1
ATOM 543 N N . LEU A 1 71 ? -2.043 -12.352 -16.562 1 98.62 71 LEU A N 1
ATOM 544 C CA . LEU A 1 71 ? -1.34 -13.625 -16.484 1 98.62 71 LEU A CA 1
ATOM 545 C C . LEU A 1 71 ? -2.32 -14.797 -16.562 1 98.62 71 LEU A C 1
ATOM 547 O O . LEU A 1 71 ? -2.041 -15.805 -17.219 1 98.62 71 LEU A O 1
ATOM 551 N N . TRP A 1 72 ? -3.379 -14.57 -15.836 1 96.94 72 TRP A N 1
ATOM 552 C CA . TRP A 1 72 ? -4.434 -15.578 -15.875 1 96.94 72 TRP A CA 1
ATOM 553 C C . TRP A 1 72 ? -4.938 -15.789 -17.297 1 96.94 72 TRP A C 1
ATOM 555 O O . TRP A 1 72 ? -5.035 -16.922 -17.766 1 96.94 72 TRP A O 1
ATOM 565 N N . TRP A 1 73 ? -5.188 -14.758 -18.062 1 97.69 73 TRP A N 1
ATOM 566 C CA . TRP A 1 73 ? -5.633 -14.812 -19.453 1 97.69 73 TRP A CA 1
ATOM 567 C C . TRP A 1 73 ? -4.559 -15.438 -20.344 1 97.69 73 TRP A C 1
ATOM 569 O O . TRP A 1 73 ? -4.875 -16.094 -21.344 1 97.69 73 TRP A O 1
ATOM 579 N N . ALA A 1 74 ? -3.346 -15.305 -20 1 98.19 74 ALA A N 1
A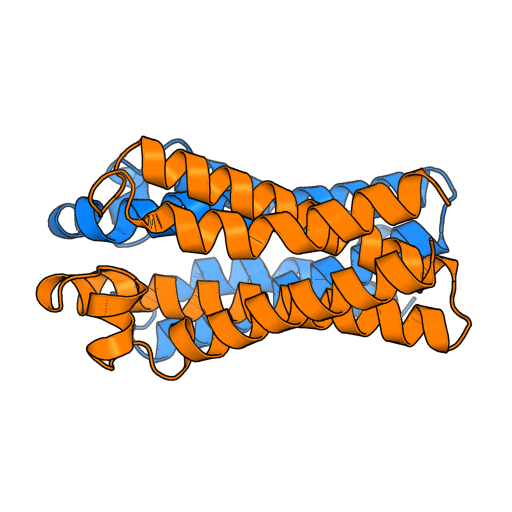TOM 580 C CA . ALA A 1 74 ? -2.217 -15.773 -20.797 1 98.19 74 ALA A CA 1
ATOM 581 C C . ALA A 1 74 ? -1.906 -17.234 -20.5 1 98.19 74 ALA A C 1
ATOM 583 O O . ALA A 1 74 ? -0.947 -17.797 -21.031 1 98.19 74 ALA A O 1
ATOM 584 N N . GLY A 1 75 ? -2.561 -17.828 -19.562 1 97.5 75 GLY A N 1
ATOM 585 C CA . GLY A 1 75 ? -2.418 -19.266 -19.297 1 97.5 75 GLY A CA 1
ATOM 586 C C . GLY A 1 75 ? -1.511 -19.562 -18.125 1 97.5 75 GLY A C 1
ATOM 587 O O . GLY A 1 75 ? -1.25 -20.719 -17.812 1 97.5 75 GLY A O 1
ATOM 588 N N . SER A 1 76 ? -1.013 -18.547 -17.516 1 98 76 SER A N 1
ATOM 589 C CA . SER A 1 76 ? -0.252 -18.734 -16.281 1 98 76 SER A CA 1
ATOM 590 C C . SER A 1 76 ? -1.168 -18.734 -15.07 1 98 76 SER A C 1
ATOM 592 O O . SER A 1 76 ? -1.088 -17.844 -14.219 1 98 76 SER A O 1
ATOM 594 N N . ASP A 1 77 ? -1.858 -19.781 -14.906 1 97.06 77 ASP A N 1
ATOM 595 C CA . ASP A 1 77 ? -3 -19.844 -14 1 97.06 77 ASP A CA 1
ATOM 596 C C . ASP A 1 77 ? -2.566 -19.625 -12.555 1 97.06 77 ASP A C 1
ATOM 598 O O . ASP A 1 77 ? -3.148 -18.812 -11.836 1 97.06 77 ASP A O 1
ATOM 602 N N . THR A 1 78 ? -1.576 -20.391 -12.18 1 98.19 78 THR A N 1
ATOM 603 C CA . THR A 1 78 ? -1.166 -20.328 -10.781 1 98.19 78 THR A CA 1
ATOM 604 C C . THR A 1 78 ? -0.658 -18.938 -10.43 1 98.19 78 THR A C 1
ATOM 606 O O . THR A 1 78 ? -1.04 -18.375 -9.398 1 98.19 78 THR A O 1
ATOM 609 N N . ALA A 1 79 ? 0.169 -18.312 -11.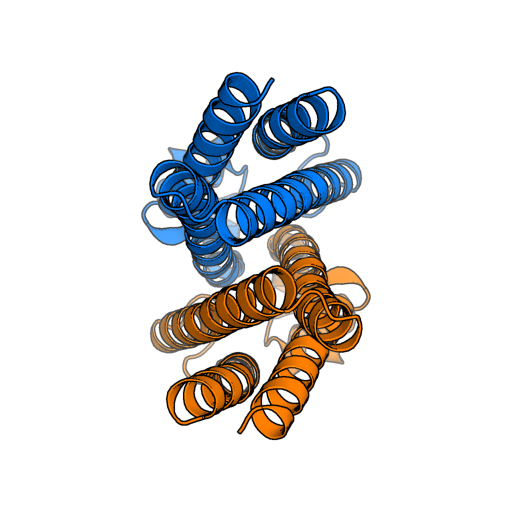25 1 98.62 79 ALA A N 1
ATOM 610 C CA . ALA A 1 79 ? 0.708 -16.984 -11.008 1 98.62 79 ALA A CA 1
ATOM 611 C C . ALA A 1 79 ? -0.398 -15.93 -11.039 1 98.62 79 ALA A C 1
ATOM 613 O O . ALA A 1 79 ? -0.446 -15.047 -10.172 1 98.62 79 ALA A O 1
ATOM 614 N N . GLY A 1 80 ? -1.215 -16.062 -12.062 1 98.69 80 GLY A N 1
ATOM 615 C CA . GLY A 1 80 ? -2.32 -15.133 -12.18 1 98.69 80 GLY A CA 1
ATOM 616 C C . GLY A 1 80 ? -3.262 -15.164 -10.992 1 98.69 80 GLY A C 1
ATOM 617 O O . GLY A 1 80 ? -3.566 -14.125 -10.406 1 98.69 80 GLY A O 1
ATOM 618 N N . ARG A 1 81 ? -3.684 -16.359 -10.586 1 98.06 81 ARG A N 1
ATOM 619 C CA . ARG A 1 81 ? -4.586 -16.516 -9.453 1 98.06 81 ARG A CA 1
ATOM 620 C C . ARG A 1 81 ? -3.924 -16.047 -8.156 1 98.06 81 ARG A C 1
ATOM 622 O O . ARG A 1 81 ? -4.582 -15.461 -7.297 1 98.06 81 ARG A O 1
ATOM 629 N N . THR A 1 82 ? -2.676 -16.312 -8.008 1 98.81 82 THR A N 1
ATOM 630 C CA . THR A 1 82 ? -1.934 -15.891 -6.824 1 98.81 82 THR A CA 1
ATOM 631 C C . THR A 1 82 ? -1.982 -14.375 -6.664 1 98.81 82 THR A C 1
ATOM 633 O O . THR A 1 82 ? -2.291 -13.867 -5.582 1 98.81 82 THR A O 1
ATOM 636 N N . LEU A 1 83 ? -1.72 -13.68 -7.727 1 98.94 83 LEU A N 1
ATOM 637 C CA . LEU A 1 83 ? -1.724 -12.219 -7.66 1 98.94 83 LEU A CA 1
ATOM 638 C C . LEU A 1 83 ? -3.133 -11.688 -7.422 1 98.94 83 LEU A C 1
ATOM 640 O O . LEU A 1 83 ? -3.326 -10.758 -6.641 1 98.94 83 LEU A O 1
ATOM 644 N N . VAL A 1 84 ? -4.082 -12.281 -8.086 1 98.94 84 VAL A N 1
ATOM 645 C CA . VAL A 1 84 ? -5.461 -11.836 -7.926 1 98.94 84 VAL A CA 1
ATOM 646 C C . VAL A 1 84 ? -5.902 -12.023 -6.473 1 98.94 84 VAL A C 1
ATOM 648 O O . VAL A 1 84 ? -6.426 -11.102 -5.852 1 98.94 84 VAL A O 1
ATOM 651 N N . ILE A 1 85 ? -5.664 -13.156 -5.926 1 98.94 85 ILE A N 1
ATOM 652 C CA . ILE A 1 85 ? -6.082 -13.445 -4.559 1 98.94 85 ILE A CA 1
ATOM 653 C C . ILE A 1 85 ? -5.355 -12.516 -3.59 1 98.94 85 ILE A C 1
ATOM 655 O O . ILE A 1 85 ? -5.984 -11.891 -2.732 1 98.94 85 ILE A O 1
ATOM 659 N N . TYR A 1 86 ? -4.113 -12.367 -3.725 1 98.94 86 TYR A N 1
ATOM 660 C CA . TYR A 1 86 ? -3.326 -11.547 -2.812 1 98.94 86 TYR A CA 1
ATOM 661 C C . TYR A 1 86 ? -3.75 -10.078 -2.891 1 98.94 86 TYR A C 1
ATOM 663 O O . TYR A 1 86 ? -3.992 -9.445 -1.862 1 98.94 86 TYR A O 1
ATOM 671 N N . THR A 1 87 ? -3.805 -9.539 -4.094 1 98.94 87 THR A N 1
ATOM 672 C CA . THR A 1 87 ? -4.137 -8.125 -4.234 1 98.94 87 THR A CA 1
ATOM 673 C C . THR A 1 87 ? -5.555 -7.852 -3.746 1 98.94 87 THR A C 1
ATOM 675 O O . THR A 1 87 ? -5.82 -6.812 -3.133 1 98.94 87 THR A O 1
ATOM 678 N N . CYS A 1 88 ? -6.461 -8.789 -3.984 1 98.94 88 CYS A N 1
ATOM 679 C CA . CYS A 1 88 ? -7.836 -8.594 -3.527 1 98.94 88 CYS A CA 1
ATOM 680 C C . CYS A 1 88 ? -7.922 -8.672 -2.008 1 98.94 88 CYS A C 1
ATOM 682 O O . CYS A 1 88 ? -8.656 -7.906 -1.384 1 98.94 88 CYS A O 1
ATOM 684 N N . ILE A 1 89 ? -7.203 -9.594 -1.387 1 98.94 89 ILE A N 1
ATOM 685 C CA . ILE A 1 89 ? -7.16 -9.641 0.07 1 98.94 89 ILE A CA 1
ATOM 686 C C . ILE A 1 89 ? -6.594 -8.328 0.611 1 98.94 89 ILE A C 1
ATOM 688 O O . ILE A 1 89 ? -7.152 -7.742 1.544 1 98.94 89 ILE A O 1
ATOM 692 N N . PHE A 1 90 ? -5.531 -7.84 0.029 1 98.94 90 PHE A N 1
ATOM 693 C CA . PHE A 1 90 ? -4.883 -6.594 0.417 1 98.94 90 PHE A CA 1
ATOM 694 C C . PHE A 1 90 ? -5.863 -5.43 0.338 1 98.94 90 PHE A C 1
ATOM 696 O O . PHE A 1 90 ? -6.07 -4.719 1.323 1 98.94 90 PHE A O 1
ATOM 703 N N . MET A 1 91 ? -6.52 -5.328 -0.816 1 98.94 91 MET A N 1
ATOM 704 C CA . MET A 1 91 ? -7.449 -4.223 -1.029 1 98.94 91 MET A CA 1
ATOM 705 C C . MET A 1 91 ? -8.633 -4.312 -0.074 1 98.94 91 MET A C 1
ATOM 707 O O . MET A 1 91 ? -9.094 -3.297 0.451 1 98.94 91 MET A O 1
ATOM 711 N N . PHE A 1 92 ? -9.133 -5.492 0.181 1 98.94 92 PHE A N 1
ATOM 712 C CA . PHE A 1 92 ? -10.258 -5.68 1.091 1 98.94 92 PHE A CA 1
ATOM 713 C C . PHE A 1 92 ? -9.875 -5.273 2.51 1 98.94 92 PHE A C 1
ATOM 715 O O . PHE A 1 92 ? -10.586 -4.5 3.152 1 98.94 92 PHE A O 1
ATOM 722 N N . LEU A 1 93 ? -8.734 -5.734 2.98 1 98.88 93 LEU A N 1
ATOM 723 C CA . LEU A 1 93 ? -8.297 -5.445 4.34 1 98.88 93 LEU A CA 1
ATOM 724 C C . LEU A 1 93 ? -7.918 -3.977 4.488 1 98.88 93 LEU A C 1
ATOM 726 O O . LEU A 1 93 ? -8.133 -3.381 5.551 1 98.88 93 LEU A O 1
ATOM 730 N N . ALA A 1 94 ? -7.344 -3.396 3.436 1 98.69 94 ALA A N 1
ATOM 731 C CA . ALA A 1 94 ? -7.07 -1.962 3.451 1 98.69 94 ALA A CA 1
ATOM 732 C C . ALA A 1 94 ? -8.359 -1.16 3.588 1 98.69 94 ALA A C 1
ATOM 734 O O . ALA A 1 94 ? -8.391 -0.128 4.262 1 98.69 94 ALA A O 1
ATOM 735 N N . GLY A 1 95 ? -9.414 -1.609 2.906 1 98.62 95 GLY A N 1
ATOM 736 C CA . GLY A 1 95 ? -10.711 -0.977 3.074 1 98.62 95 GLY A CA 1
ATOM 737 C C . GLY A 1 95 ? -11.242 -1.078 4.488 1 98.62 95 GLY A C 1
ATOM 738 O O . GLY A 1 95 ? -11.867 -0.141 4.992 1 98.62 95 GLY A O 1
ATOM 739 N N . ILE A 1 96 ? -11.047 -2.182 5.125 1 98.62 96 ILE A N 1
ATOM 740 C CA . ILE A 1 96 ? -11.438 -2.344 6.523 1 98.62 96 ILE A CA 1
ATOM 741 C C . ILE A 1 96 ? -10.656 -1.361 7.395 1 98.62 96 ILE A C 1
ATOM 743 O O . ILE A 1 96 ? -11.227 -0.713 8.273 1 98.62 96 ILE A O 1
ATOM 747 N N . ALA A 1 97 ? -9.328 -1.266 7.164 1 98.44 97 ALA A N 1
ATOM 748 C CA . ALA A 1 97 ? -8.508 -0.312 7.906 1 98.44 97 ALA A CA 1
ATOM 749 C C . ALA A 1 97 ? -9.016 1.114 7.715 1 98.44 97 ALA A C 1
ATOM 751 O O . ALA A 1 97 ? -9.031 1.907 8.656 1 98.44 97 ALA A O 1
ATOM 752 N N . LEU A 1 98 ? -9.391 1.441 6.48 1 98.06 98 LEU A N 1
ATOM 753 C CA . LEU A 1 98 ? -9.945 2.76 6.191 1 98.06 98 LEU A CA 1
ATOM 754 C C . LEU A 1 98 ? -11.242 2.984 6.961 1 98.06 98 LEU A C 1
ATOM 756 O O . LEU A 1 98 ? -11.469 4.07 7.496 1 98.06 98 LEU A O 1
ATOM 760 N N . ALA A 1 99 ? -12.086 1.987 7.031 1 97.88 99 ALA A N 1
ATOM 761 C CA . ALA A 1 99 ? -13.32 2.08 7.801 1 97.88 99 ALA A CA 1
ATOM 762 C C . ALA A 1 99 ? -13.031 2.285 9.281 1 97.88 99 ALA A C 1
ATOM 764 O O . ALA A 1 99 ? -13.703 3.066 9.953 1 97.88 99 ALA A O 1
ATOM 765 N N . VAL A 1 100 ? -12.062 1.59 9.781 1 98.06 100 VAL A N 1
ATOM 766 C CA . VAL A 1 100 ? -11.688 1.7 11.188 1 98.06 100 VAL A CA 1
ATOM 767 C C . VAL A 1 100 ? -11.164 3.107 11.469 1 98.06 100 VAL A C 1
ATOM 769 O O . VAL A 1 100 ? -11.539 3.727 12.469 1 98.06 100 VAL A O 1
ATOM 772 N N . SER A 1 101 ? -10.281 3.609 10.586 1 97.12 101 SER A N 1
ATOM 773 C CA . SER A 1 101 ? -9.758 4.953 10.773 1 97.12 101 SER A CA 1
ATOM 774 C C . SER A 1 101 ? -10.867 6 10.719 1 97.12 101 SER A C 1
ATOM 776 O O . SER A 1 101 ? -10.805 7.008 11.422 1 97.12 101 SER A O 1
ATOM 778 N N . ASP A 1 102 ? -11.828 5.793 9.883 1 96.44 102 ASP A N 1
ATOM 779 C CA . ASP A 1 102 ? -12.992 6.68 9.805 1 96.44 102 ASP A CA 1
ATOM 780 C C . ASP A 1 102 ? -13.797 6.645 11.102 1 96.44 102 ASP A C 1
ATOM 782 O O . ASP A 1 102 ? -14.188 7.688 11.625 1 96.44 102 ASP A O 1
ATOM 786 N N . ARG A 1 103 ? -14.055 5.465 11.633 1 96.56 103 ARG A N 1
ATOM 787 C CA . ARG A 1 103 ? -14.812 5.289 12.867 1 96.56 103 ARG A CA 1
ATOM 788 C C . ARG A 1 103 ? -14.102 5.949 14.047 1 96.56 103 ARG A C 1
ATOM 790 O O . ARG A 1 103 ? -14.742 6.426 14.984 1 96.56 103 ARG A O 1
ATOM 797 N N . MET A 1 104 ? -12.805 5.984 13.961 1 97 104 MET A N 1
ATOM 798 C CA . MET A 1 104 ? -11.984 6.57 15.023 1 97 104 MET A CA 1
ATOM 799 C C . MET A 1 104 ? -11.828 8.078 14.82 1 97 104 MET A C 1
ATOM 801 O O . MET A 1 104 ? -11.195 8.75 15.633 1 97 104 MET A O 1
ATOM 805 N N . ALA A 1 105 ? -12.438 8.578 13.766 1 94.94 105 ALA A N 1
ATOM 806 C CA . ALA A 1 105 ? -12.406 10 13.445 1 94.94 105 ALA A CA 1
ATOM 807 C C . ALA A 1 105 ? -10.977 10.523 13.398 1 94.94 105 ALA A C 1
ATOM 809 O O . ALA A 1 105 ? -10.664 11.547 14.023 1 94.94 105 ALA A O 1
ATOM 810 N N . LEU A 1 106 ? -10.109 9.711 12.664 1 94.75 106 LEU A N 1
ATOM 811 C CA . LEU A 1 106 ? -8.727 10.141 12.523 1 94.75 106 LEU A CA 1
ATOM 812 C C . LEU A 1 106 ? -8.594 11.211 11.445 1 94.75 106 LEU A C 1
ATOM 814 O O . LEU A 1 106 ? -8.781 10.93 10.258 1 94.75 106 LEU A O 1
ATOM 818 N N . SER A 1 107 ? -8.367 12.539 11.719 1 93.81 107 SER A N 1
ATOM 819 C CA . SER A 1 107 ? -8.039 13.672 10.852 1 93.81 107 SER A CA 1
ATOM 820 C C . SER A 1 107 ? -9.281 14.219 10.164 1 93.81 107 SER A C 1
ATOM 822 O O . SER A 1 107 ? -9.203 15.211 9.43 1 93.81 107 SER A O 1
ATOM 824 N N . ARG A 1 108 ? -10.438 13.516 10.266 1 90.12 108 ARG A N 1
ATOM 825 C CA . ARG A 1 108 ? -11.68 13.984 9.656 1 90.12 108 ARG A CA 1
ATOM 826 C C . ARG A 1 108 ? -12.891 13.484 10.438 1 90.12 108 ARG A C 1
ATOM 828 O O . ARG A 1 108 ? -12.773 12.57 11.258 1 90.12 108 ARG A O 1
ATOM 835 N N . PRO A 1 109 ? -14.07 14.156 10.188 1 90.12 109 PRO A N 1
ATOM 836 C CA . PRO A 1 109 ? -15.25 13.742 10.945 1 90.12 109 PRO A CA 1
ATOM 837 C C . PRO A 1 109 ? -15.656 12.297 10.656 1 90.12 109 PRO A C 1
ATOM 839 O O . PRO A 1 109 ? -15.547 11.836 9.523 1 90.12 109 PRO A O 1
ATOM 842 N N . ARG A 1 110 ? -16.094 11.633 11.734 1 94.19 110 ARG A N 1
ATOM 843 C CA . ARG A 1 110 ? -16.594 10.273 11.602 1 94.19 110 ARG A CA 1
ATOM 844 C C . ARG A 1 110 ? -17.672 10.188 10.531 1 94.19 110 ARG A C 1
ATOM 846 O O . ARG A 1 110 ? -18.547 11.055 10.453 1 94.19 110 ARG A O 1
ATOM 853 N N . GLY A 1 111 ? -17.531 9.102 9.695 1 94.56 111 GLY A N 1
ATOM 854 C CA . GLY A 1 111 ? -18.547 8.883 8.68 1 94.56 111 GLY A CA 1
ATOM 855 C C . GLY A 1 111 ? -18.172 9.445 7.32 1 94.56 111 GLY A C 1
ATOM 856 O O . GLY A 1 111 ? -18.719 9.031 6.297 1 94.56 111 GLY A O 1
ATOM 857 N N . SER A 1 112 ? -17.234 10.344 7.258 1 92.5 112 SER A N 1
ATOM 858 C CA . SER A 1 112 ? -16.875 11.039 6.027 1 92.5 112 SER A CA 1
ATOM 859 C C . SER A 1 112 ? -16.109 10.109 5.074 1 92.5 112 SER A C 1
ATOM 861 O O . SER A 1 112 ? -15.977 10.414 3.889 1 92.5 112 SER A O 1
ATOM 863 N N . GLY A 1 113 ? -15.633 9.031 5.52 1 93.5 113 GLY A N 1
ATOM 864 C CA . GLY A 1 113 ? -14.805 8.156 4.699 1 93.5 113 GLY A CA 1
ATOM 865 C C . GLY A 1 113 ? -15.516 6.875 4.309 1 93.5 113 GLY A C 1
ATOM 866 O O . GLY A 1 113 ? -14.883 5.949 3.789 1 93.5 113 GLY A O 1
ATOM 867 N N . VAL A 1 114 ? -16.812 6.727 4.559 1 94.88 114 VAL A N 1
ATOM 868 C CA . VAL A 1 114 ? -17.562 5.484 4.371 1 94.88 114 VAL A CA 1
ATOM 869 C C . VAL A 1 114 ? -17.594 5.121 2.889 1 94.88 114 VAL A C 1
ATOM 871 O O . VAL A 1 114 ? -17.406 3.955 2.525 1 94.88 114 VAL A O 1
ATOM 874 N N . ALA A 1 115 ? -17.812 6.059 2.049 1 95.94 115 ALA A N 1
ATOM 875 C CA . ALA A 1 115 ? -17.859 5.809 0.612 1 95.94 115 ALA A CA 1
ATOM 876 C C . ALA A 1 115 ? -16.547 5.262 0.096 1 95.94 115 ALA A C 1
ATOM 878 O O . ALA A 1 115 ? -16.516 4.336 -0.722 1 95.94 115 ALA A O 1
ATOM 879 N N . GLY A 1 116 ? -15.43 5.898 0.542 1 96.5 116 GLY A N 1
ATOM 880 C CA . GLY A 1 116 ? -14.109 5.414 0.157 1 96.5 116 GLY A CA 1
ATOM 881 C C . GLY A 1 116 ? -13.836 3.998 0.626 1 96.5 116 GLY A C 1
ATOM 882 O O . GLY A 1 116 ? -13.359 3.164 -0.145 1 96.5 116 GLY A O 1
ATOM 883 N N . ALA A 1 117 ? -14.172 3.721 1.869 1 97.75 117 ALA A N 1
ATOM 884 C CA . ALA A 1 117 ? -13.953 2.395 2.443 1 97.75 117 ALA A CA 1
ATOM 885 C C . ALA A 1 117 ? -14.758 1.335 1.694 1 97.75 117 ALA A C 1
ATOM 887 O O . ALA A 1 117 ? -14.234 0.264 1.374 1 97.75 117 ALA A O 1
ATOM 888 N N . LEU A 1 118 ? -15.992 1.634 1.35 1 97.75 118 LEU A N 1
ATOM 889 C CA . LEU A 1 118 ? -16.844 0.69 0.646 1 97.75 118 LEU A CA 1
ATOM 890 C C . LEU A 1 118 ? -16.375 0.479 -0.786 1 97.75 118 LEU A C 1
ATOM 892 O O . LEU A 1 118 ? -16.344 -0.652 -1.276 1 97.75 118 LEU A O 1
ATOM 896 N N . SER A 1 119 ? -16.016 1.577 -1.431 1 97.56 119 SER A N 1
ATOM 897 C CA . SER A 1 119 ? -15.539 1.494 -2.809 1 97.56 119 SER A CA 1
ATOM 898 C C . SER A 1 119 ? -14.281 0.633 -2.912 1 97.56 119 SER A C 1
ATOM 900 O O . SER A 1 119 ? -14.117 -0.117 -3.877 1 97.56 119 SER A O 1
ATOM 902 N N . GLN A 1 120 ? -13.477 0.777 -1.944 1 97.19 120 GLN A N 1
ATOM 903 C CA . GLN A 1 120 ? -12.188 0.098 -1.986 1 97.19 120 GLN A CA 1
ATOM 904 C C . GLN A 1 120 ? -12.32 -1.368 -1.584 1 97.19 120 GLN A C 1
ATOM 906 O O . GLN A 1 120 ? -11.586 -2.225 -2.08 1 97.19 120 GLN A O 1
ATOM 911 N N . SER A 1 121 ? -13.32 -1.756 -0.73 1 98.44 121 SER A N 1
ATOM 912 C CA . SER A 1 121 ? -13.344 -3.092 -0.142 1 98.44 121 SER A CA 1
ATOM 913 C C . SER A 1 121 ? -14.352 -3.99 -0.847 1 98.44 121 SER A C 1
ATOM 915 O O . SER A 1 121 ? -14.188 -5.211 -0.879 1 98.44 121 SER A O 1
ATOM 917 N N . THR A 1 122 ? -15.352 -3.441 -1.447 1 98.81 122 THR A N 1
ATOM 918 C CA . THR A 1 122 ? -16.469 -4.242 -1.938 1 98.81 122 THR A CA 1
ATOM 919 C C . THR A 1 122 ? -16.062 -5.039 -3.174 1 98.81 122 THR A C 1
ATOM 921 O O . THR A 1 122 ? -16.234 -6.258 -3.221 1 98.81 122 THR A O 1
ATOM 924 N N . PRO A 1 123 ? -15.516 -4.375 -4.199 1 98.88 123 PRO A N 1
ATOM 925 C CA . PRO A 1 123 ? -15.18 -5.16 -5.391 1 98.88 123 PRO A CA 1
ATOM 926 C C . PRO A 1 123 ? -14.211 -6.305 -5.094 1 98.88 123 PRO A C 1
ATOM 928 O O . PRO A 1 123 ? -14.43 -7.434 -5.535 1 98.88 123 PRO A O 1
ATOM 931 N N . PRO A 1 124 ? -13.156 -6.113 -4.332 1 98.94 124 PRO A N 1
ATOM 932 C CA . PRO A 1 124 ? -12.273 -7.246 -4.059 1 98.94 124 PRO A CA 1
ATOM 933 C C . PRO A 1 124 ? -12.938 -8.336 -3.221 1 98.94 124 PRO A C 1
ATOM 935 O O . PRO A 1 124 ? -12.617 -9.516 -3.371 1 98.94 124 PRO A O 1
ATOM 938 N N . LEU A 1 125 ? -13.797 -7.922 -2.33 1 98.88 125 LEU A N 1
ATOM 939 C CA . LEU A 1 125 ? -14.547 -8.938 -1.6 1 98.88 125 LEU A CA 1
ATOM 940 C C . LEU A 1 125 ? -15.367 -9.797 -2.553 1 98.88 125 LEU A C 1
ATOM 942 O O . LEU A 1 125 ? -15.422 -11.016 -2.402 1 98.88 125 LEU A O 1
ATOM 946 N N . VAL A 1 126 ? -16.031 -9.18 -3.471 1 98.88 126 VAL A N 1
ATOM 947 C CA . VAL A 1 126 ? -16.797 -9.906 -4.473 1 98.88 126 VAL A CA 1
ATOM 948 C C . VAL A 1 126 ? -15.891 -10.875 -5.227 1 98.88 126 VAL A C 1
ATOM 950 O O . VAL A 1 126 ? -16.25 -12.031 -5.449 1 98.88 126 VAL A O 1
ATOM 953 N N . ALA A 1 127 ? -14.711 -10.414 -5.664 1 98.88 127 ALA A N 1
ATOM 954 C CA . ALA A 1 127 ? -13.75 -11.266 -6.367 1 98.88 127 ALA A CA 1
ATOM 955 C C . ALA A 1 127 ? -13.367 -12.477 -5.52 1 98.88 127 ALA A C 1
ATOM 957 O O . ALA A 1 127 ? -13.359 -13.609 -6.012 1 98.88 127 ALA A O 1
ATOM 958 N N . LEU A 1 128 ? -13.125 -12.25 -4.246 1 98.81 128 LEU A N 1
ATOM 959 C CA . LEU A 1 128 ? -12.688 -13.32 -3.352 1 98.81 128 LEU A CA 1
ATOM 960 C C . LEU A 1 128 ? -13.812 -14.328 -3.123 1 98.81 128 LEU A C 1
ATOM 962 O O . LEU A 1 128 ? -13.57 -15.539 -3.113 1 98.81 128 LEU A O 1
ATOM 966 N N . VAL A 1 129 ? -14.984 -13.812 -2.922 1 98.69 129 VAL A N 1
ATOM 967 C CA . VAL A 1 129 ? -16.141 -14.688 -2.719 1 98.69 129 VAL A CA 1
ATOM 968 C C . VAL A 1 129 ? -16.391 -15.508 -3.98 1 98.69 129 VAL A C 1
ATOM 970 O O . VAL A 1 129 ? -16.625 -16.719 -3.904 1 98.69 129 VAL A O 1
ATOM 973 N N . ALA A 1 130 ? -16.359 -14.914 -5.164 1 98.31 130 ALA A N 1
ATOM 974 C CA . ALA A 1 130 ? -16.547 -15.609 -6.438 1 98.31 130 ALA A CA 1
ATOM 975 C C . ALA A 1 130 ? -15.5 -16.703 -6.613 1 98.31 130 ALA A C 1
ATOM 977 O O . ALA A 1 130 ? -15.812 -17.797 -7.105 1 98.31 130 ALA A O 1
ATOM 978 N N . LEU A 1 131 ? -14.258 -16.469 -6.242 1 97.06 131 LEU A N 1
ATOM 979 C CA . LEU A 1 131 ? -13.188 -17.453 -6.363 1 97.06 131 LEU A CA 1
ATOM 980 C C . LEU A 1 131 ? -13.398 -18.609 -5.395 1 97.06 131 LEU A C 1
ATOM 982 O O . LEU A 1 131 ? -13.047 -19.75 -5.695 1 97.06 131 LEU A O 1
ATOM 986 N N . ALA A 1 132 ? -13.922 -18.297 -4.227 1 95.88 132 ALA A N 1
ATOM 987 C CA . ALA A 1 132 ? -14.125 -19.312 -3.195 1 95.88 132 ALA A CA 1
ATOM 988 C C . ALA A 1 132 ? -15.25 -20.266 -3.582 1 95.88 132 ALA A C 1
ATOM 990 O O . ALA A 1 132 ? -15.234 -21.438 -3.203 1 95.88 132 ALA A O 1
ATOM 991 N N . ILE A 1 133 ? -16.25 -19.797 -4.293 1 92.69 133 ILE A N 1
ATOM 992 C CA . ILE A 1 133 ? -17.422 -20.594 -4.676 1 92.69 133 ILE A CA 1
ATOM 993 C C . ILE A 1 133 ? -17.109 -21.375 -5.949 1 92.69 133 ILE A C 1
ATOM 995 O O . ILE A 1 133 ? -17.703 -22.422 -6.199 1 92.69 133 ILE A O 1
ATOM 999 N N . GLY A 1 134 ? -16.312 -20.781 -6.832 1 78.56 134 GLY A N 1
ATOM 1000 C CA . GLY A 1 134 ? -16.062 -21.438 -8.109 1 78.56 134 GLY A CA 1
ATOM 1001 C C . GLY A 1 134 ? -14.703 -22.094 -8.18 1 78.56 134 GLY A C 1
ATOM 1002 O O . GLY A 1 134 ? -13.914 -22 -7.238 1 78.56 134 GLY A O 1
ATOM 1003 N N . MET B 1 1 ? 21.594 -18.094 -5.055 1 92.94 1 MET B N 1
ATOM 1004 C CA . MET B 1 1 ? 20.797 -16.984 -5.551 1 92.94 1 MET B CA 1
ATOM 1005 C C . MET B 1 1 ? 19.375 -17.031 -4.969 1 92.94 1 MET B C 1
ATOM 1007 O O . MET B 1 1 ? 18.875 -16.016 -4.484 1 92.94 1 MET B O 1
ATOM 1011 N N . ILE B 1 2 ? 18.969 -18.266 -4.73 1 93.81 2 ILE B N 1
ATOM 1012 C CA . ILE B 1 2 ? 17.609 -18.391 -4.227 1 93.81 2 ILE B CA 1
ATOM 1013 C C . ILE B 1 2 ? 17.578 -18.062 -2.734 1 93.81 2 ILE B C 1
ATOM 1015 O O . ILE B 1 2 ? 16.688 -17.344 -2.268 1 93.81 2 ILE B O 1
ATOM 1019 N N . VAL B 1 3 ? 18.562 -18.531 -2.041 1 96.38 3 VAL B N 1
ATOM 1020 C CA . VAL B 1 3 ? 18.625 -18.297 -0.602 1 96.38 3 VAL B CA 1
ATOM 1021 C C . VAL B 1 3 ? 18.781 -16.797 -0.329 1 96.38 3 VAL B C 1
ATOM 1023 O O . VAL B 1 3 ? 18.125 -16.25 0.56 1 96.38 3 VAL B O 1
ATOM 1026 N N . ILE B 1 4 ? 19.625 -16.156 -1.085 1 97.94 4 ILE B N 1
ATOM 1027 C CA . ILE B 1 4 ? 19.844 -14.719 -0.944 1 97.94 4 ILE B CA 1
ATOM 1028 C C . ILE B 1 4 ? 18.531 -13.969 -1.217 1 97.94 4 ILE B C 1
ATOM 1030 O O . ILE B 1 4 ? 18.188 -13.039 -0.49 1 97.94 4 ILE B O 1
ATOM 1034 N N . ALA B 1 5 ? 17.828 -14.367 -2.227 1 98.5 5 ALA B N 1
ATOM 1035 C CA . ALA B 1 5 ? 16.562 -13.734 -2.559 1 98.5 5 ALA B CA 1
ATOM 1036 C C . ALA B 1 5 ? 15.562 -13.883 -1.414 1 98.5 5 ALA B C 1
ATOM 1038 O O . ALA B 1 5 ? 14.867 -12.922 -1.062 1 98.5 5 ALA B O 1
ATOM 1039 N N . GLN B 1 6 ? 15.539 -15.055 -0.867 1 98.62 6 GLN B N 1
ATOM 1040 C CA . GLN B 1 6 ? 14.586 -15.305 0.211 1 98.62 6 GLN B CA 1
ATOM 1041 C C . GLN B 1 6 ? 14.938 -14.5 1.458 1 98.62 6 GLN B C 1
ATOM 1043 O O . GLN B 1 6 ? 14.062 -13.906 2.088 1 98.62 6 GLN B O 1
ATOM 1048 N N . ILE B 1 7 ? 16.203 -14.469 1.825 1 98.81 7 ILE B N 1
ATOM 1049 C CA . ILE B 1 7 ? 16.641 -13.734 3.006 1 98.81 7 ILE B CA 1
ATOM 1050 C C . ILE B 1 7 ? 16.391 -12.242 2.801 1 98.81 7 ILE B C 1
ATOM 1052 O O . ILE B 1 7 ? 15.867 -11.562 3.689 1 98.81 7 ILE B O 1
ATOM 1056 N N . ALA B 1 8 ? 16.75 -11.711 1.649 1 98.88 8 ALA B N 1
ATOM 1057 C CA . ALA B 1 8 ? 16.547 -10.297 1.335 1 98.88 8 ALA B CA 1
ATOM 1058 C C . ALA B 1 8 ? 15.062 -9.945 1.368 1 98.88 8 ALA B C 1
ATOM 1060 O O . ALA B 1 8 ? 14.688 -8.859 1.826 1 98.88 8 ALA B O 1
ATOM 1061 N N . THR B 1 9 ? 14.258 -10.836 0.869 1 98.94 9 THR B N 1
ATOM 1062 C CA . THR B 1 9 ? 12.812 -10.625 0.903 1 98.94 9 THR B CA 1
ATOM 1063 C C . THR B 1 9 ? 12.312 -10.539 2.342 1 98.94 9 THR B C 1
ATOM 1065 O O . THR B 1 9 ? 11.5 -9.68 2.67 1 98.94 9 THR B O 1
ATOM 1068 N N . LEU B 1 10 ? 12.805 -11.383 3.201 1 98.94 10 LEU B N 1
ATOM 1069 C CA . LEU B 1 10 ? 12.367 -11.383 4.594 1 98.94 10 LEU B CA 1
ATOM 1070 C C . LEU B 1 10 ? 12.859 -10.133 5.316 1 98.94 10 LEU B C 1
ATOM 1072 O O . LEU B 1 10 ? 12.172 -9.617 6.203 1 98.94 10 LEU B O 1
ATOM 1076 N N . ILE B 1 11 ? 14.008 -9.617 4.957 1 98.94 11 ILE B N 1
ATOM 1077 C CA . ILE B 1 11 ? 14.492 -8.359 5.508 1 98.94 11 ILE B CA 1
ATOM 1078 C C . ILE B 1 11 ? 13.594 -7.215 5.062 1 98.94 11 ILE B C 1
ATOM 1080 O O . ILE B 1 11 ? 13.211 -6.363 5.867 1 98.94 11 ILE B O 1
ATOM 1084 N N . ALA B 1 12 ? 13.242 -7.203 3.754 1 98.94 12 ALA B N 1
ATOM 1085 C CA . ALA B 1 12 ? 12.312 -6.203 3.236 1 98.94 12 ALA B CA 1
ATOM 1086 C C . ALA B 1 12 ? 10.977 -6.254 3.977 1 98.94 12 ALA B C 1
ATOM 1088 O O . ALA B 1 12 ? 10.422 -5.215 4.336 1 98.94 12 ALA B O 1
ATOM 1089 N N . ALA B 1 13 ? 10.523 -7.453 4.215 1 98.94 13 ALA B N 1
ATOM 1090 C CA . ALA B 1 13 ? 9.273 -7.637 4.957 1 98.94 13 ALA B CA 1
ATOM 1091 C C . ALA B 1 13 ? 9.391 -7.074 6.371 1 98.94 13 ALA B C 1
ATOM 1093 O O . ALA B 1 13 ? 8.477 -6.402 6.855 1 98.94 13 ALA B O 1
ATOM 1094 N N . ALA B 1 14 ? 10.508 -7.301 7.035 1 98.94 14 ALA B N 1
ATOM 1095 C CA . ALA B 1 14 ? 10.727 -6.82 8.398 1 98.94 14 ALA B CA 1
ATOM 1096 C C . ALA B 1 14 ? 10.703 -5.293 8.445 1 98.94 14 ALA B C 1
ATOM 1098 O O . ALA B 1 14 ? 10.164 -4.707 9.391 1 98.94 14 ALA B O 1
ATOM 1099 N N . VAL B 1 15 ? 11.297 -4.688 7.469 1 98.88 15 VAL B N 1
ATOM 1100 C CA . VAL B 1 15 ? 11.297 -3.232 7.391 1 98.88 15 VAL B CA 1
ATOM 1101 C C . VAL B 1 15 ? 9.859 -2.719 7.309 1 98.88 15 VAL B C 1
ATOM 1103 O O . VAL B 1 15 ? 9.492 -1.772 8.008 1 98.88 15 VAL B O 1
ATOM 1106 N N . HIS B 1 16 ? 9.023 -3.348 6.547 1 98.94 16 HIS B N 1
ATOM 1107 C CA . HIS B 1 16 ? 7.648 -2.91 6.355 1 98.94 16 HIS B CA 1
ATOM 1108 C C . HIS B 1 16 ? 6.793 -3.238 7.574 1 98.94 16 HIS B C 1
ATOM 1110 O O . HIS B 1 16 ? 5.895 -2.471 7.934 1 98.94 16 HIS B O 1
ATOM 1116 N N . LEU B 1 17 ? 7.062 -4.293 8.234 1 98.88 17 LEU B N 1
ATOM 1117 C CA . LEU B 1 17 ? 6.348 -4.609 9.461 1 98.88 17 LEU B CA 1
ATOM 1118 C C . LEU B 1 17 ? 6.715 -3.633 10.57 1 98.88 17 LEU B C 1
ATOM 1120 O O . LEU B 1 17 ? 5.863 -3.262 11.383 1 98.88 17 LEU B O 1
ATOM 1124 N N . LEU B 1 18 ? 7.977 -3.238 10.609 1 98.75 18 LEU B N 1
ATOM 1125 C CA . LEU B 1 18 ? 8.398 -2.215 11.555 1 98.75 18 LEU B CA 1
ATOM 1126 C C . LEU B 1 18 ? 7.723 -0.881 11.25 1 98.75 18 LEU B C 1
ATOM 1128 O O . LEU B 1 18 ? 7.285 -0.18 12.164 1 98.75 18 LEU B O 1
ATOM 1132 N N . ALA B 1 19 ? 7.68 -0.559 9.992 1 98.62 19 ALA B N 1
ATOM 1133 C CA . ALA B 1 19 ? 6.996 0.668 9.594 1 98.62 19 ALA B CA 1
ATOM 1134 C C . ALA B 1 19 ? 5.531 0.646 10.031 1 98.62 19 ALA B C 1
ATOM 1136 O O . ALA B 1 19 ? 4.996 1.666 10.469 1 98.62 19 ALA B O 1
ATOM 1137 N N . PHE B 1 20 ? 4.902 -0.5 9.961 1 98.88 20 PHE B N 1
ATOM 1138 C CA . PHE B 1 20 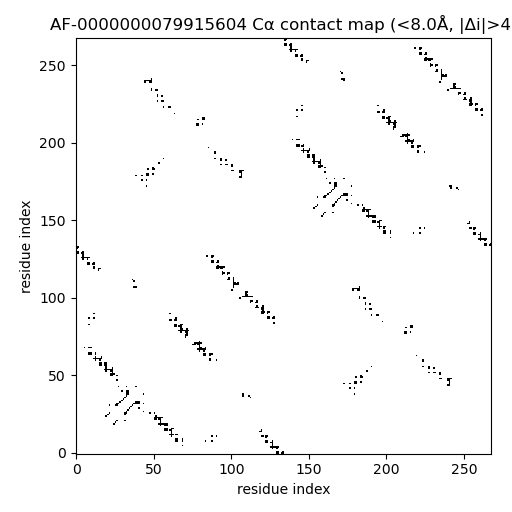? 3.529 -0.641 10.438 1 98.88 20 PHE B CA 1
ATOM 1139 C C . PHE B 1 20 ? 3.428 -0.269 11.914 1 98.88 20 PHE B C 1
ATOM 1141 O O . PHE B 1 20 ? 2.533 0.48 12.312 1 98.88 20 PHE B O 1
ATOM 1148 N N . VAL B 1 21 ? 4.312 -0.788 12.695 1 98.88 21 VAL B N 1
ATOM 1149 C CA . VAL B 1 21 ? 4.289 -0.515 14.133 1 98.88 21 VAL B CA 1
ATOM 1150 C C . VAL B 1 21 ? 4.469 0.981 14.375 1 98.88 21 VAL B C 1
ATOM 1152 O O . VAL B 1 21 ? 3.713 1.587 15.141 1 98.88 21 VAL B O 1
ATOM 1155 N N . TRP B 1 22 ? 5.383 1.664 13.68 1 98.75 22 TRP B N 1
ATOM 1156 C CA . TRP B 1 22 ? 5.664 3.084 13.859 1 98.75 22 TRP B CA 1
ATOM 1157 C C . TRP B 1 22 ? 4.492 3.936 13.383 1 98.75 22 TRP B C 1
ATOM 1159 O O . TRP B 1 22 ? 4.121 4.918 14.031 1 98.75 22 TRP B O 1
ATOM 1169 N N . GLU B 1 23 ? 3.861 3.516 12.352 1 98.69 23 GLU B N 1
ATOM 1170 C CA . GLU B 1 23 ? 2.875 4.355 11.68 1 98.69 23 GLU B CA 1
ATOM 1171 C C . GLU B 1 23 ? 1.482 4.152 12.266 1 98.69 23 GLU B C 1
ATOM 1173 O O . GLU B 1 23 ? 0.705 5.102 12.375 1 98.69 23 GLU B O 1
ATOM 1178 N N . SER B 1 24 ? 1.17 2.943 12.695 1 98.75 24 SER B N 1
ATOM 1179 C CA . SER B 1 24 ? -0.215 2.654 13.055 1 98.75 24 SER B CA 1
ATOM 1180 C C . SER B 1 24 ? -0.355 2.389 14.547 1 98.75 24 SER B C 1
ATOM 1182 O O . SER B 1 24 ? -1.457 2.461 15.094 1 98.75 24 SER B O 1
ATOM 1184 N N . VAL B 1 25 ? 0.753 2.09 15.219 1 98.69 25 VAL B N 1
ATOM 1185 C CA . VAL B 1 25 ? 0.62 1.652 16.594 1 98.69 25 VAL B CA 1
ATOM 1186 C C . VAL B 1 25 ? 1.195 2.713 17.531 1 98.69 25 VAL B C 1
ATOM 1188 O O . VAL B 1 25 ? 0.55 3.105 18.516 1 98.69 25 VAL B O 1
ATOM 1191 N N . VAL B 1 26 ? 2.371 3.363 17.203 1 98.69 26 VAL B N 1
ATOM 1192 C CA . VAL B 1 26 ? 3.031 4.227 18.172 1 98.69 26 VAL B CA 1
ATOM 1193 C C . VAL B 1 26 ? 3.344 5.578 17.531 1 98.69 26 VAL B C 1
ATOM 1195 O O . VAL B 1 26 ? 4.262 6.277 17.969 1 98.69 26 VAL B O 1
ATOM 1198 N N . PHE B 1 27 ? 2.648 5.977 16.609 1 98.25 27 PHE B N 1
ATOM 1199 C CA . PHE B 1 27 ? 2.898 7.184 15.828 1 98.25 27 PHE B CA 1
ATOM 1200 C C . PHE B 1 27 ? 2.877 8.422 16.719 1 98.25 27 PHE B C 1
ATOM 1202 O O . PHE B 1 27 ? 3.582 9.398 16.453 1 98.25 27 PHE B O 1
ATOM 1209 N N . LEU B 1 28 ? 2.115 8.359 17.797 1 97.81 28 LEU B N 1
ATOM 1210 C CA . LEU B 1 28 ? 1.873 9.547 18.609 1 97.81 28 LEU B CA 1
ATOM 1211 C C . LEU B 1 28 ? 3.074 9.844 19.5 1 97.81 28 LEU B C 1
ATOM 1213 O O . LEU B 1 28 ? 3.168 10.93 20.078 1 97.81 28 LEU B O 1
ATOM 1217 N N . ARG B 1 29 ? 3.957 8.914 19.578 1 98.31 29 ARG B N 1
ATOM 1218 C CA . ARG B 1 29 ? 5.18 9.188 20.312 1 98.31 29 ARG B CA 1
ATOM 1219 C C . ARG B 1 29 ? 6.043 10.219 19.609 1 98.31 29 ARG B C 1
ATOM 1221 O O . ARG B 1 29 ? 6.355 10.062 18.422 1 98.31 29 ARG B O 1
ATOM 1228 N N . PRO B 1 30 ? 6.531 11.195 20.359 1 97.81 30 PRO B N 1
ATOM 1229 C CA . PRO B 1 30 ? 7.363 12.211 19.703 1 97.81 30 PRO B CA 1
ATOM 1230 C C . PRO B 1 30 ? 8.641 11.625 19.094 1 97.81 30 PRO B C 1
ATOM 1232 O O . PRO B 1 30 ? 9.117 12.109 18.062 1 97.81 30 PRO B O 1
ATOM 1235 N N . SER B 1 31 ? 9.148 10.625 19.625 1 97.88 31 SER B N 1
ATOM 1236 C CA . SER B 1 31 ? 10.336 9.977 19.078 1 97.88 31 SER B CA 1
ATOM 1237 C C . SER B 1 31 ? 10.055 9.359 17.719 1 97.88 31 SER B C 1
ATOM 1239 O O . SER B 1 31 ? 10.977 9.141 16.922 1 97.88 31 SER B O 1
ATOM 1241 N N . VAL B 1 32 ? 8.789 9.133 17.453 1 97.88 32 VAL B N 1
ATOM 1242 C CA . VAL B 1 32 ? 8.422 8.5 16.188 1 97.88 32 VAL B CA 1
ATOM 1243 C C . VAL B 1 32 ? 7.988 9.57 15.188 1 97.88 32 VAL B C 1
ATOM 1245 O O . VAL B 1 32 ? 8.688 9.828 14.211 1 97.88 32 VAL B O 1
ATOM 1248 N N . HIS B 1 33 ? 6.898 10.32 15.586 1 97.44 33 HIS B N 1
ATOM 1249 C CA . HIS B 1 33 ? 6.387 11.227 14.562 1 97.44 33 HIS B CA 1
ATOM 1250 C C . HIS B 1 33 ? 7.348 12.391 14.328 1 97.44 33 HIS B C 1
ATOM 1252 O O . HIS B 1 33 ? 7.52 12.836 13.188 1 97.44 33 HIS B O 1
ATOM 1258 N N . GLU B 1 34 ? 8.047 12.867 15.336 1 96.75 34 GLU B N 1
ATOM 1259 C CA . GLU B 1 34 ? 8.914 14.031 15.164 1 96.75 34 GLU B CA 1
ATOM 1260 C C . GLU B 1 34 ? 10.328 13.617 14.75 1 96.75 34 GLU B C 1
ATOM 1262 O O . GLU B 1 34 ? 10.906 14.203 13.836 1 96.75 34 GLU B O 1
ATOM 1267 N N . ARG B 1 35 ? 10.867 12.617 15.328 1 95.12 35 ARG B N 1
ATOM 1268 C CA . ARG B 1 35 ? 12.266 12.297 15.094 1 95.12 35 ARG B CA 1
ATOM 1269 C C . ARG B 1 35 ? 12.422 11.367 13.898 1 95.12 35 ARG B C 1
ATOM 1271 O O . ARG B 1 35 ? 13.258 11.602 13.023 1 95.12 35 ARG B O 1
ATOM 1278 N N . LEU B 1 36 ? 11.609 10.383 13.836 1 94.88 36 LEU B N 1
ATOM 1279 C CA . LEU B 1 36 ? 11.75 9.391 12.773 1 94.88 36 LEU B CA 1
ATOM 1280 C C . LEU B 1 36 ? 11.117 9.891 11.477 1 94.88 36 LEU B C 1
ATOM 1282 O O . LEU B 1 36 ? 11.742 9.836 10.414 1 94.88 36 LEU B O 1
ATOM 1286 N N . PHE B 1 37 ? 9.906 10.445 11.609 1 95.5 37 PHE B N 1
ATOM 1287 C CA . PHE B 1 37 ? 9.164 10.789 10.406 1 95.5 37 PHE B CA 1
ATOM 1288 C C . PHE B 1 37 ? 9.289 12.273 10.094 1 95.5 37 PHE B C 1
ATOM 1290 O O . PHE B 1 37 ? 8.867 12.734 9.031 1 95.5 37 PHE B O 1
ATOM 1297 N N . ARG B 1 38 ? 9.789 13.094 11.094 1 95.62 38 ARG B N 1
ATOM 1298 C CA . ARG B 1 38 ? 10 14.531 10.914 1 95.62 38 ARG B CA 1
ATOM 1299 C C . ARG B 1 38 ? 8.672 15.25 10.695 1 95.62 38 ARG B C 1
ATOM 1301 O O . ARG B 1 38 ? 8.57 16.109 9.82 1 95.62 38 ARG B O 1
ATOM 1308 N N . ILE B 1 39 ? 7.656 14.797 11.367 1 95.81 39 ILE B N 1
ATOM 1309 C CA . ILE B 1 39 ? 6.34 15.422 11.406 1 95.81 39 ILE B CA 1
ATOM 1310 C C . ILE B 1 39 ? 6.188 16.234 12.695 1 95.81 39 ILE B C 1
ATOM 1312 O O . ILE B 1 39 ? 6.113 15.664 13.789 1 95.81 39 ILE B O 1
ATOM 1316 N N . PRO B 1 40 ? 6.184 17.594 12.523 1 96.31 40 PRO B N 1
ATOM 1317 C CA . PRO B 1 40 ? 5.969 18.359 13.75 1 96.31 40 PRO B CA 1
ATOM 1318 C C . PRO B 1 40 ? 4.668 18 14.453 1 96.31 40 PRO B C 1
ATOM 1320 O O . PRO B 1 40 ? 3.668 17.688 13.805 1 96.31 40 PRO B O 1
ATOM 1323 N N . THR B 1 41 ? 4.656 18.078 15.75 1 97.44 41 THR B N 1
ATOM 1324 C CA . THR B 1 41 ? 3.508 17.734 16.578 1 97.44 41 THR B CA 1
ATOM 1325 C C . THR B 1 41 ? 2.256 18.469 16.109 1 97.44 41 THR B C 1
ATOM 1327 O O . THR B 1 41 ? 1.155 17.906 16.141 1 97.44 41 THR B O 1
ATOM 1330 N N . SER B 1 42 ? 2.389 19.703 15.641 1 97.19 42 SER B N 1
ATOM 1331 C CA . SER B 1 42 ? 1.266 20.516 15.195 1 97.19 42 SER B CA 1
ATOM 1332 C C . SER B 1 42 ? 0.586 19.906 13.977 1 97.19 42 SER B C 1
ATOM 1334 O O . SER B 1 42 ? -0.577 20.203 13.695 1 97.19 42 SER B O 1
ATOM 1336 N N . ASP B 1 43 ? 1.258 19.031 13.25 1 97.5 43 ASP B N 1
ATOM 1337 C CA . ASP B 1 43 ? 0.739 18.469 12.008 1 97.5 43 ASP B CA 1
ATOM 1338 C C . ASP B 1 43 ? 0.131 17.094 12.242 1 97.5 43 ASP B C 1
ATOM 1340 O O . ASP B 1 43 ? -0.53 16.531 11.367 1 97.5 43 ASP B O 1
ATOM 1344 N N . VAL B 1 44 ? 0.293 16.5 13.414 1 97.69 44 VAL B N 1
ATOM 1345 C CA . VAL B 1 44 ? -0.087 15.117 13.727 1 97.69 44 VAL B CA 1
ATOM 1346 C C . VAL B 1 44 ? -1.589 14.938 13.508 1 97.69 44 VAL B C 1
ATOM 1348 O O . VAL B 1 44 ? -2.021 13.961 12.898 1 97.69 44 VAL B O 1
ATOM 1351 N N . PRO B 1 45 ? -2.402 15.914 13.906 1 97.12 45 PRO B N 1
ATOM 1352 C CA . PRO B 1 45 ? -3.838 15.711 13.695 1 97.12 45 PRO B CA 1
ATOM 1353 C C . PRO B 1 45 ? -4.211 15.57 12.227 1 97.12 45 PRO B C 1
ATOM 1355 O O . PRO B 1 45 ? -5.082 14.766 11.875 1 97.12 45 PRO B O 1
ATOM 1358 N N . ALA B 1 46 ? -3.529 16.234 11.352 1 97 46 ALA B N 1
ATOM 1359 C CA . ALA B 1 46 ? -3.828 16.203 9.922 1 97 46 ALA B CA 1
ATOM 1360 C C . ALA B 1 46 ? -3.34 14.898 9.297 1 97 46 ALA B C 1
ATOM 1362 O O . ALA B 1 46 ? -3.934 14.406 8.328 1 97 46 ALA B O 1
ATOM 1363 N N . VAL B 1 47 ? -2.307 14.328 9.844 1 97.62 47 VAL B N 1
ATOM 1364 C CA . VAL B 1 47 ? -1.606 13.273 9.117 1 97.62 47 VAL B CA 1
ATOM 1365 C C . VAL B 1 47 ? -1.994 11.906 9.688 1 97.62 47 VAL B C 1
ATOM 1367 O O . VAL B 1 47 ? -1.71 10.875 9.078 1 97.62 47 VAL B O 1
ATOM 1370 N N . ARG B 1 48 ? -2.643 11.891 10.797 1 97.44 48 ARG B N 1
ATOM 1371 C CA . ARG B 1 48 ? -2.844 10.672 11.57 1 97.44 48 ARG B CA 1
ATOM 1372 C C . ARG B 1 48 ? -3.609 9.633 10.758 1 97.44 48 ARG B C 1
ATOM 1374 O O . ARG B 1 48 ? -3.283 8.445 10.797 1 97.44 48 ARG B O 1
ATOM 1381 N N . LEU B 1 49 ? -4.641 10.055 10.094 1 97.19 49 LEU B N 1
ATOM 1382 C CA . LEU B 1 49 ? -5.406 9.148 9.25 1 97.19 49 LEU B CA 1
ATOM 1383 C C . LEU B 1 49 ? -4.516 8.492 8.203 1 97.19 49 LEU B C 1
ATOM 1385 O O . LEU B 1 49 ? -4.59 7.281 7.988 1 97.19 49 LEU B O 1
ATOM 1389 N N . TRP B 1 50 ? -3.709 9.266 7.574 1 97.94 50 TRP B N 1
ATOM 1390 C CA . TRP B 1 50 ? -2.842 8.789 6.504 1 97.94 50 TRP B CA 1
ATOM 1391 C C . TRP B 1 50 ? -1.775 7.844 7.047 1 97.94 50 TRP B C 1
ATOM 1393 O O . TRP B 1 50 ? -1.515 6.789 6.461 1 97.94 50 TRP B O 1
ATOM 1403 N N . ALA B 1 51 ? -1.165 8.242 8.164 1 98.38 51 ALA B N 1
ATOM 1404 C CA . ALA B 1 51 ? -0.161 7.395 8.797 1 98.38 51 ALA B CA 1
ATOM 1405 C C . ALA B 1 51 ? -0.75 6.035 9.18 1 98.38 51 ALA B C 1
ATOM 1407 O O . ALA B 1 51 ? -0.142 4.996 8.922 1 98.38 51 ALA B O 1
ATOM 1408 N N . PHE B 1 52 ? -1.919 6.062 9.781 1 98.69 52 PHE B N 1
ATOM 1409 C CA . PHE B 1 52 ? -2.594 4.844 10.219 1 98.69 52 PHE B CA 1
ATOM 1410 C C . PHE B 1 52 ? -2.824 3.902 9.039 1 98.69 52 PHE B C 1
ATOM 1412 O O . PHE B 1 52 ? -2.498 2.717 9.117 1 98.69 52 PHE B O 1
ATOM 1419 N N . ASN B 1 53 ? -3.332 4.375 7.914 1 98.56 53 ASN B N 1
ATOM 1420 C CA . ASN B 1 53 ? -3.676 3.537 6.77 1 98.56 53 ASN B CA 1
ATOM 1421 C C . ASN B 1 53 ? -2.432 3.072 6.023 1 98.56 53 ASN B C 1
ATOM 1423 O O . ASN B 1 53 ? -2.365 1.927 5.57 1 98.56 53 ASN B O 1
ATOM 1427 N N . VAL B 1 54 ? -1.438 3.951 5.883 1 98.5 54 VAL B N 1
ATOM 1428 C CA . VAL B 1 54 ? -0.184 3.559 5.246 1 98.5 54 VAL B CA 1
ATOM 1429 C C . VAL B 1 54 ? 0.48 2.447 6.055 1 98.5 54 VAL B C 1
ATOM 1431 O O . VAL B 1 54 ? 1.099 1.544 5.488 1 98.5 54 VAL B O 1
ATOM 1434 N N . GLY B 1 55 ? 0.405 2.607 7.371 1 98.75 55 GLY B N 1
ATOM 1435 C CA . GLY B 1 55 ? 0.902 1.532 8.211 1 98.75 55 GLY B CA 1
ATOM 1436 C C . GLY B 1 55 ? 0.281 0.186 7.895 1 98.75 55 GLY B C 1
ATOM 1437 O O . GLY B 1 55 ? 0.989 -0.816 7.77 1 98.75 55 GLY B O 1
ATOM 1438 N N . PHE B 1 56 ? -0.962 0.149 7.738 1 98.88 56 PHE B N 1
ATOM 1439 C CA . PHE B 1 56 ? -1.624 -1.112 7.43 1 98.88 56 PHE B CA 1
ATOM 1440 C C . PHE B 1 56 ? -1.256 -1.586 6.027 1 98.88 56 PHE B C 1
ATOM 1442 O O . PHE B 1 56 ? -1.15 -2.789 5.781 1 98.88 56 PHE B O 1
ATOM 1449 N N . TYR B 1 57 ? -1.106 -0.656 5.027 1 98.88 57 TYR B N 1
ATOM 1450 C CA . TYR B 1 57 ? -0.574 -1.059 3.732 1 98.88 57 TYR B CA 1
ATOM 1451 C C . TYR B 1 57 ? 0.763 -1.773 3.891 1 98.88 57 TYR B C 1
ATOM 1453 O O . TYR B 1 57 ? 0.998 -2.811 3.264 1 98.88 57 TYR B O 1
ATOM 1461 N N . ASN B 1 58 ? 1.607 -1.215 4.762 1 98.94 58 ASN B N 1
ATOM 1462 C CA . ASN B 1 58 ? 2.912 -1.821 5 1 98.94 58 ASN B CA 1
ATOM 1463 C C . ASN B 1 58 ? 2.781 -3.191 5.66 1 98.94 58 ASN B C 1
ATOM 1465 O O . ASN B 1 58 ? 3.547 -4.109 5.352 1 98.94 58 ASN B O 1
ATOM 1469 N N . LEU B 1 59 ? 1.836 -3.324 6.586 1 98.94 59 LEU B N 1
ATOM 1470 C CA . LEU B 1 59 ? 1.569 -4.621 7.195 1 98.94 59 LEU B CA 1
ATOM 1471 C C . LEU B 1 59 ? 1.219 -5.66 6.133 1 98.94 59 LEU B C 1
ATOM 1473 O O . LEU B 1 59 ? 1.765 -6.766 6.133 1 98.94 59 LEU B O 1
ATOM 1477 N N . PHE B 1 60 ? 0.346 -5.293 5.273 1 98.94 60 PHE B N 1
ATOM 1478 C CA . PHE B 1 60 ? -0.133 -6.238 4.273 1 98.94 60 PHE B CA 1
ATOM 1479 C C . PHE B 1 60 ? 0.947 -6.52 3.236 1 98.94 60 PHE B C 1
ATOM 1481 O O . PHE B 1 60 ? 1.072 -7.648 2.758 1 98.94 60 PHE B O 1
ATOM 1488 N N . LEU B 1 61 ? 1.69 -5.492 2.889 1 98.88 61 LEU B N 1
ATOM 1489 C CA . LEU B 1 61 ? 2.793 -5.672 1.952 1 98.88 61 LEU B CA 1
ATOM 1490 C C . LEU B 1 61 ? 3.855 -6.602 2.533 1 98.88 61 LEU B C 1
ATOM 1492 O O . LEU B 1 61 ? 4.266 -7.562 1.883 1 98.88 61 LEU B O 1
ATOM 1496 N N . GLY B 1 62 ? 4.301 -6.363 3.75 1 98.94 62 GLY B N 1
ATOM 1497 C CA . GLY B 1 62 ? 5.254 -7.238 4.414 1 98.94 62 GLY B CA 1
ATOM 1498 C C . GLY B 1 62 ? 4.742 -8.656 4.582 1 98.94 62 GLY B C 1
ATOM 1499 O O . GLY B 1 62 ? 5.48 -9.617 4.363 1 98.94 62 GLY B O 1
ATOM 1500 N N . SER B 1 63 ? 3.494 -8.812 4.965 1 98.94 63 SER B N 1
ATOM 1501 C CA . SER B 1 63 ? 2.893 -10.133 5.152 1 98.94 63 SER B CA 1
ATOM 1502 C C . SER B 1 63 ? 2.838 -10.906 3.842 1 98.94 63 SER B C 1
ATOM 1504 O O . SER B 1 63 ? 2.971 -12.133 3.834 1 98.94 63 SER B O 1
ATOM 1506 N N . GLY B 1 64 ? 2.586 -10.164 2.762 1 98.94 64 GLY B N 1
ATOM 1507 C CA . GLY B 1 64 ? 2.615 -10.82 1.462 1 98.94 64 GLY B CA 1
ATOM 1508 C C . GLY B 1 64 ? 3.977 -11.383 1.109 1 98.94 64 GLY B C 1
ATOM 1509 O O . GLY B 1 64 ? 4.074 -12.492 0.575 1 98.94 64 GLY B O 1
ATOM 1510 N N . ALA B 1 65 ? 4.984 -10.633 1.368 1 98.94 65 ALA B N 1
ATOM 1511 C CA . ALA B 1 65 ? 6.348 -11.094 1.122 1 98.94 65 ALA B CA 1
ATOM 1512 C C . ALA B 1 65 ? 6.668 -12.328 1.962 1 98.94 65 ALA B C 1
ATOM 1514 O O . ALA B 1 65 ? 7.238 -13.297 1.458 1 98.94 65 ALA B O 1
ATOM 1515 N N . VAL B 1 66 ? 6.301 -12.312 3.256 1 98.94 66 VAL B N 1
ATOM 1516 C CA . VAL B 1 66 ? 6.512 -13.453 4.137 1 98.94 66 VAL B CA 1
ATOM 1517 C C . VAL B 1 66 ? 5.746 -14.664 3.605 1 98.94 66 VAL B C 1
ATOM 1519 O O . VAL B 1 66 ? 6.297 -15.766 3.525 1 98.94 66 VAL B O 1
ATOM 1522 N N . ALA B 1 67 ? 4.496 -14.469 3.217 1 98.94 67 ALA B N 1
ATOM 1523 C CA . ALA B 1 67 ? 3.686 -15.547 2.67 1 98.94 67 ALA B CA 1
ATOM 1524 C C . ALA B 1 67 ? 4.34 -16.156 1.428 1 98.94 67 ALA B C 1
ATOM 1526 O O . ALA B 1 67 ? 4.293 -17.359 1.221 1 98.94 67 ALA B O 1
ATOM 1527 N N . GLY B 1 68 ? 4.895 -15.266 0.577 1 98.88 68 GLY B N 1
ATOM 1528 C CA . GLY B 1 68 ? 5.594 -15.758 -0.599 1 98.88 68 GLY B CA 1
ATOM 1529 C C . GLY B 1 68 ? 6.734 -16.703 -0.262 1 98.88 68 GLY B C 1
ATOM 1530 O O . GLY B 1 68 ? 6.844 -17.781 -0.843 1 98.88 68 GLY B O 1
ATOM 1531 N N . VAL B 1 69 ? 7.52 -16.344 0.682 1 98.88 69 VAL B N 1
ATOM 1532 C CA . VAL B 1 69 ? 8.664 -17.156 1.073 1 98.88 69 VAL B CA 1
ATOM 1533 C C . VAL B 1 69 ? 8.172 -18.453 1.721 1 98.88 69 VAL B C 1
ATOM 1535 O O . VAL B 1 69 ? 8.711 -19.531 1.456 1 98.88 69 VAL B O 1
ATOM 1538 N N . VAL B 1 70 ? 7.18 -18.359 2.553 1 98.81 70 VAL B N 1
ATOM 1539 C CA . VAL B 1 70 ? 6.629 -19.531 3.232 1 98.81 70 VAL B CA 1
ATOM 1540 C C . VAL B 1 70 ? 6.066 -20.516 2.205 1 98.81 70 VAL B C 1
ATOM 1542 O O . VAL B 1 70 ? 6.301 -21.719 2.297 1 98.81 70 VAL B O 1
ATOM 1545 N N . LEU B 1 71 ? 5.32 -20.016 1.208 1 98.56 71 LEU B N 1
ATOM 1546 C CA . LEU B 1 71 ? 4.801 -20.875 0.145 1 98.56 71 LEU B CA 1
ATOM 1547 C C . LEU B 1 71 ? 5.938 -21.516 -0.636 1 98.56 71 LEU B C 1
ATOM 1549 O O . LEU B 1 71 ? 5.848 -22.688 -1.015 1 98.56 71 LEU B O 1
ATOM 1553 N N . TRP B 1 72 ? 6.898 -20.688 -0.862 1 96.94 72 TRP B N 1
ATOM 1554 C CA . TRP B 1 72 ? 8.086 -21.188 -1.543 1 96.94 72 TRP B CA 1
ATOM 1555 C C . TRP B 1 72 ? 8.711 -22.344 -0.758 1 96.94 72 TRP B C 1
ATOM 1557 O O . TRP B 1 72 ? 9 -23.406 -1.318 1 96.94 72 TRP B O 1
ATOM 1567 N N . TRP B 1 73 ? 8.867 -22.25 0.544 1 97.62 73 TRP B N 1
ATOM 1568 C CA . TRP B 1 73 ? 9.406 -23.281 1.421 1 97.62 73 TRP B CA 1
ATOM 1569 C C . TRP B 1 73 ? 8.492 -24.5 1.442 1 97.62 73 TRP B C 1
ATOM 1571 O O . TRP B 1 73 ? 8.969 -25.641 1.592 1 97.62 73 TRP B O 1
ATOM 1581 N N . ALA B 1 74 ? 7.262 -24.312 1.247 1 98.19 74 ALA B N 1
ATOM 1582 C CA . ALA B 1 74 ? 6.266 -25.375 1.323 1 98.19 74 ALA B CA 1
ATOM 1583 C C . ALA B 1 74 ? 6.148 -26.125 -0.009 1 98.19 74 ALA B C 1
ATOM 1585 O O . ALA B 1 74 ? 5.316 -27.016 -0.155 1 98.19 74 ALA B O 1
ATOM 1586 N N . GLY B 1 75 ? 6.812 -25.703 -1.014 1 97.5 75 GLY B N 1
ATOM 1587 C CA . GLY B 1 75 ? 6.859 -26.422 -2.279 1 97.5 75 GLY B CA 1
ATOM 1588 C C . GLY B 1 75 ? 5.93 -25.844 -3.326 1 97.5 75 GLY B C 1
ATOM 1589 O O . GLY B 1 75 ? 5.82 -26.375 -4.434 1 97.5 75 GLY B O 1
ATOM 1590 N N . SER B 1 76 ? 5.246 -24.812 -2.992 1 98 76 SER B N 1
ATOM 1591 C CA . SER B 1 76 ? 4.441 -24.094 -3.973 1 98 76 SER B CA 1
ATOM 1592 C C . SER B 1 76 ? 5.266 -23.031 -4.699 1 98 76 SER B C 1
ATOM 1594 O O . SER B 1 76 ? 5.008 -21.844 -4.57 1 98 76 SER B O 1
ATOM 1596 N N . ASP B 1 77 ? 6.082 -23.484 -5.555 1 97 77 ASP B N 1
ATOM 1597 C CA . ASP B 1 77 ? 7.16 -22.672 -6.117 1 97 77 ASP B CA 1
ATOM 1598 C C . ASP B 1 77 ? 6.602 -21.484 -6.91 1 97 77 ASP B C 1
ATOM 1600 O O . ASP B 1 77 ? 7.016 -20.344 -6.711 1 97 77 ASP B O 1
ATOM 1604 N N . THR B 1 78 ? 5.703 -21.812 -7.785 1 98.19 78 THR B N 1
ATOM 1605 C CA . THR B 1 78 ? 5.195 -20.766 -8.656 1 98.19 78 THR B CA 1
ATOM 1606 C C . THR B 1 78 ? 4.473 -19.688 -7.852 1 98.19 78 THR B C 1
ATOM 1608 O O . THR B 1 78 ? 4.703 -18.5 -8.055 1 98.19 78 THR B O 1
ATOM 1611 N N . ALA B 1 79 ? 3.623 -20.047 -6.898 1 98.62 79 ALA B N 1
ATOM 1612 C CA . ALA B 1 79 ? 2.887 -19.109 -6.062 1 98.62 79 ALA B CA 1
ATOM 1613 C C . ALA B 1 79 ? 3.834 -18.312 -5.172 1 98.62 79 ALA B C 1
ATOM 1615 O O . ALA B 1 79 ? 3.697 -17.094 -5.043 1 98.62 79 ALA B O 1
ATOM 1616 N N . GLY B 1 80 ? 4.734 -19.062 -4.574 1 98.62 80 GLY B N 1
ATOM 1617 C CA . GLY B 1 80 ? 5.703 -18.406 -3.713 1 98.62 80 GLY B CA 1
ATOM 1618 C C . GLY B 1 80 ? 6.555 -17.391 -4.441 1 98.62 80 GLY B C 1
ATOM 1619 O O . GLY B 1 80 ? 6.668 -16.234 -4 1 98.62 80 GLY B O 1
ATOM 1620 N N . ARG B 1 81 ? 7.105 -17.75 -5.586 1 98 81 ARG B N 1
ATOM 1621 C CA . ARG B 1 81 ? 7.941 -16.859 -6.379 1 98 81 ARG B CA 1
ATOM 1622 C C . ARG B 1 81 ? 7.133 -15.672 -6.887 1 98 81 ARG B C 1
ATOM 1624 O O . ARG B 1 81 ? 7.641 -14.547 -6.949 1 98 81 ARG B O 1
ATOM 1631 N N . THR B 1 82 ? 5.926 -15.906 -7.262 1 98.81 82 THR B N 1
ATOM 1632 C CA . THR B 1 82 ? 5.051 -14.844 -7.754 1 98.81 82 THR B CA 1
ATOM 1633 C C . THR B 1 82 ? 4.871 -13.758 -6.695 1 98.81 82 THR B C 1
ATOM 1635 O O . THR B 1 82 ? 5.031 -12.57 -6.98 1 98.81 82 THR B O 1
ATOM 1638 N N . LEU B 1 83 ? 4.59 -14.172 -5.5 1 98.94 83 LEU B N 1
ATOM 1639 C CA . LEU B 1 83 ? 4.379 -13.203 -4.43 1 98.94 83 LEU B CA 1
ATOM 1640 C C . LEU B 1 83 ? 5.68 -12.484 -4.082 1 98.94 83 LEU B C 1
ATOM 1642 O O . LEU B 1 83 ? 5.684 -11.273 -3.857 1 98.94 83 LEU B O 1
ATOM 1646 N N . VAL B 1 84 ? 6.75 -13.227 -4.039 1 98.94 84 VAL B N 1
ATOM 1647 C CA . VAL B 1 84 ? 8.039 -12.625 -3.713 1 98.94 84 VAL B CA 1
ATOM 1648 C C . VAL B 1 84 ? 8.398 -11.57 -4.758 1 98.94 84 VAL B C 1
ATOM 1650 O O . VAL B 1 84 ? 8.75 -10.438 -4.414 1 98.94 84 VAL B O 1
ATOM 1653 N N . ILE B 1 85 ? 8.297 -11.898 -5.992 1 98.94 85 ILE B N 1
ATOM 1654 C CA . ILE B 1 85 ? 8.656 -10.977 -7.062 1 98.94 85 ILE B CA 1
ATOM 1655 C C . ILE B 1 85 ? 7.746 -9.758 -7.02 1 98.94 85 ILE B C 1
ATOM 1657 O O . ILE B 1 85 ? 8.219 -8.617 -7.047 1 98.94 85 ILE B O 1
ATOM 1661 N N . TYR B 1 86 ? 6.504 -9.945 -6.906 1 98.94 86 TYR B N 1
ATOM 1662 C CA . TYR B 1 86 ? 5.547 -8.844 -6.918 1 98.94 86 TYR B CA 1
ATOM 1663 C C . TYR B 1 86 ? 5.762 -7.918 -5.723 1 98.94 86 TYR B C 1
ATOM 1665 O O . TYR B 1 86 ? 5.844 -6.699 -5.879 1 98.94 86 TYR B O 1
ATOM 1673 N N . THR B 1 87 ? 5.82 -8.492 -4.527 1 98.94 87 THR B N 1
ATOM 1674 C CA . THR B 1 87 ? 5.953 -7.664 -3.336 1 98.94 87 THR B CA 1
ATOM 1675 C C . THR B 1 87 ? 7.281 -6.914 -3.344 1 98.94 87 THR B C 1
ATOM 1677 O O . THR B 1 87 ? 7.352 -5.758 -2.926 1 98.94 87 THR B O 1
ATOM 1680 N N . CYS B 1 88 ? 8.328 -7.547 -3.844 1 98.94 88 CYS B N 1
ATOM 1681 C CA . CYS B 1 88 ? 9.625 -6.883 -3.898 1 98.94 88 CYS B CA 1
ATOM 1682 C C . CYS B 1 88 ? 9.617 -5.758 -4.93 1 98.94 88 CYS B C 1
ATOM 1684 O O . CYS B 1 88 ? 10.188 -4.691 -4.695 1 98.94 88 CYS B O 1
ATOM 1686 N N . ILE B 1 89 ? 9 -5.969 -6.074 1 98.94 89 ILE B N 1
ATOM 1687 C CA . ILE B 1 89 ? 8.867 -4.895 -7.051 1 98.94 89 ILE B CA 1
ATOM 1688 C C . ILE B 1 89 ? 8.078 -3.734 -6.438 1 98.94 89 ILE B C 1
ATOM 1690 O O . ILE B 1 89 ? 8.484 -2.576 -6.551 1 98.94 89 ILE B O 1
ATOM 1694 N N . PHE B 1 90 ? 7 -4.023 -5.766 1 98.94 90 PHE B N 1
ATOM 1695 C CA . PHE B 1 90 ? 6.156 -3.033 -5.109 1 98.94 90 PHE B CA 1
ATOM 1696 C C . PHE B 1 90 ? 6.961 -2.219 -4.102 1 98.94 90 PHE B C 1
ATOM 1698 O O . PHE B 1 90 ? 7 -0.988 -4.18 1 98.94 90 PHE B O 1
ATOM 1705 N N . MET B 1 91 ? 7.668 -2.939 -3.234 1 98.94 91 MET B N 1
ATOM 1706 C CA . MET B 1 91 ? 8.438 -2.271 -2.189 1 98.94 91 MET B CA 1
ATOM 1707 C C . MET B 1 91 ? 9.562 -1.434 -2.791 1 98.94 91 MET B C 1
ATOM 1709 O O . MET B 1 91 ? 9.836 -0.328 -2.322 1 98.94 91 MET B O 1
ATOM 1713 N N . PHE B 1 92 ? 10.203 -1.917 -3.822 1 98.94 92 PHE B N 1
ATOM 1714 C CA . PHE B 1 92 ? 11.273 -1.18 -4.477 1 98.94 92 PHE B CA 1
ATOM 1715 C C . PHE B 1 92 ? 10.75 0.106 -5.102 1 98.94 92 PHE B C 1
ATOM 1717 O O . PHE B 1 92 ? 11.297 1.186 -4.871 1 98.94 92 PHE B O 1
ATOM 1724 N N . LEU B 1 93 ? 9.664 0.011 -5.836 1 98.88 93 LEU B N 1
ATOM 1725 C CA . LEU B 1 93 ? 9.094 1.168 -6.516 1 98.88 93 LEU B CA 1
ATOM 1726 C C . LEU B 1 93 ? 8.5 2.154 -5.512 1 98.88 93 LEU B C 1
ATOM 1728 O O . LEU B 1 93 ? 8.555 3.367 -5.727 1 98.88 93 LEU B O 1
ATOM 1732 N N . ALA B 1 94 ? 7.926 1.633 -4.426 1 98.69 94 ALA B N 1
ATOM 1733 C CA . ALA B 1 94 ? 7.449 2.508 -3.357 1 98.69 94 ALA B CA 1
ATOM 1734 C C . ALA B 1 94 ? 8.602 3.301 -2.746 1 98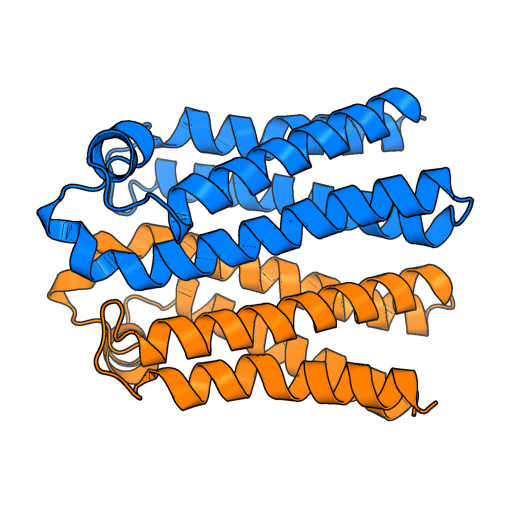.69 94 ALA B C 1
ATOM 1736 O O . ALA B 1 94 ? 8.438 4.469 -2.389 1 98.69 94 ALA B O 1
ATOM 1737 N N . GLY B 1 95 ? 9.742 2.652 -2.588 1 98.62 95 GLY B N 1
ATOM 1738 C CA . GLY B 1 95 ? 10.922 3.363 -2.125 1 98.62 95 GLY B CA 1
ATOM 1739 C C . GLY B 1 95 ? 11.375 4.457 -3.078 1 98.62 95 GLY B C 1
ATOM 1740 O O . GLY B 1 95 ? 11.82 5.52 -2.643 1 98.62 95 GLY B O 1
ATOM 1741 N N . ILE B 1 96 ? 11.289 4.219 -4.336 1 98.69 96 ILE B N 1
ATOM 1742 C CA . ILE B 1 96 ? 11.602 5.238 -5.328 1 98.69 96 ILE B CA 1
ATOM 1743 C C . ILE B 1 96 ? 10.633 6.41 -5.188 1 98.69 96 ILE B C 1
ATOM 1745 O O . ILE B 1 96 ? 11.047 7.574 -5.223 1 98.69 96 ILE B O 1
ATOM 1749 N N . ALA B 1 97 ? 9.32 6.105 -5.059 1 98.5 97 ALA B N 1
ATOM 1750 C CA . ALA B 1 97 ? 8.328 7.16 -4.859 1 98.5 97 ALA B CA 1
ATOM 1751 C C . ALA B 1 97 ? 8.641 7.98 -3.613 1 98.5 97 ALA B C 1
ATOM 1753 O O . ALA B 1 97 ? 8.477 9.203 -3.613 1 98.5 97 ALA B O 1
ATOM 1754 N N . LEU B 1 98 ? 9.055 7.301 -2.547 1 98.12 98 LEU B N 1
ATOM 1755 C CA . LEU B 1 98 ? 9.438 7.992 -1.32 1 98.12 98 LEU B CA 1
ATOM 1756 C C . LEU B 1 98 ? 10.633 8.906 -1.56 1 98.12 98 LEU B C 1
ATOM 1758 O O . LEU B 1 98 ? 10.672 10.031 -1.059 1 98.12 98 LEU B O 1
ATOM 1762 N N . ALA B 1 99 ? 11.602 8.453 -2.311 1 97.94 99 ALA B N 1
ATOM 1763 C CA . ALA B 1 99 ? 12.758 9.273 -2.654 1 97.94 99 ALA B CA 1
ATOM 1764 C C . ALA B 1 99 ? 12.344 10.5 -3.467 1 97.94 99 ALA B C 1
ATOM 1766 O O . ALA B 1 99 ? 12.852 11.602 -3.256 1 97.94 99 ALA B O 1
ATOM 1767 N N . VAL B 1 100 ? 11.461 10.305 -4.383 1 98.12 100 VAL B N 1
ATOM 1768 C CA . VAL B 1 100 ? 10.977 11.391 -5.223 1 98.12 100 VAL B CA 1
ATOM 1769 C C . VAL B 1 100 ? 10.234 12.422 -4.367 1 98.12 100 VAL B C 1
ATOM 1771 O O . VAL B 1 100 ? 10.453 13.625 -4.508 1 98.12 100 VAL B O 1
ATOM 1774 N N . SER B 1 101 ? 9.359 11.93 -3.473 1 97.19 101 SER B N 1
ATOM 1775 C CA . SER B 1 101 ? 8.633 12.852 -2.605 1 97.19 101 SER B CA 1
ATOM 1776 C C . SER B 1 101 ? 9.578 13.625 -1.695 1 97.19 101 SER B C 1
ATOM 1778 O O . SER B 1 101 ? 9.336 14.789 -1.379 1 97.19 101 SER B O 1
ATOM 1780 N N . ASP B 1 102 ? 10.617 12.992 -1.247 1 96.56 102 ASP B N 1
ATOM 1781 C CA . ASP B 1 102 ? 11.641 13.648 -0.441 1 96.56 102 ASP B CA 1
ATOM 1782 C C . ASP B 1 102 ?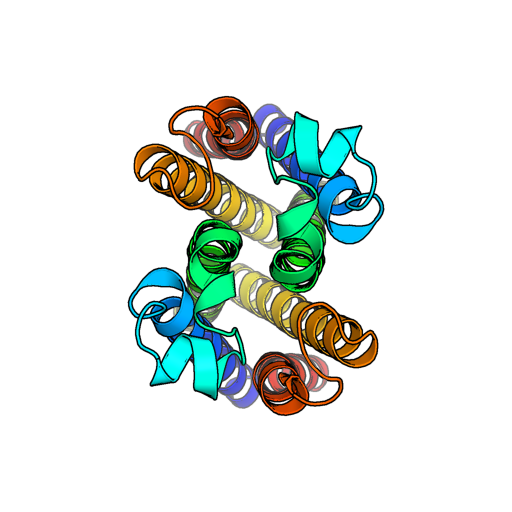 12.359 14.734 -1.242 1 96.56 102 ASP B C 1
ATOM 1784 O O . ASP B 1 102 ? 12.555 15.852 -0.75 1 96.56 102 ASP B O 1
ATOM 1788 N N . ARG B 1 103 ? 12.742 14.438 -2.469 1 96.62 103 ARG B N 1
ATOM 1789 C CA . ARG B 1 103 ? 13.438 15.383 -3.34 1 96.62 103 ARG B CA 1
ATOM 1790 C C . ARG B 1 103 ? 12.555 16.594 -3.641 1 96.62 103 ARG B C 1
ATOM 1792 O O . ARG B 1 103 ? 13.062 17.703 -3.822 1 96.62 103 ARG B O 1
ATOM 1799 N N . MET B 1 104 ? 11.281 16.375 -3.65 1 97.06 104 MET B N 1
ATOM 1800 C CA . MET B 1 104 ? 10.32 17.438 -3.936 1 97.06 104 MET B CA 1
ATOM 1801 C C . MET B 1 104 ? 9.961 18.203 -2.666 1 97.06 104 MET B C 1
ATOM 1803 O O . MET B 1 104 ? 9.18 19.156 -2.709 1 97.06 104 MET B O 1
ATOM 1807 N N . ALA B 1 105 ? 10.555 17.781 -1.569 1 95.12 105 ALA B N 1
ATOM 1808 C CA . ALA B 1 105 ? 10.352 18.438 -0.273 1 95.12 105 ALA B CA 1
ATOM 1809 C C . ALA B 1 105 ? 8.867 18.516 0.066 1 95.12 105 ALA B C 1
ATOM 1811 O O . ALA B 1 105 ? 8.367 19.578 0.438 1 95.12 105 ALA B O 1
ATOM 1812 N N . LEU B 1 106 ? 8.18 17.328 -0.147 1 94.94 106 LEU B N 1
ATOM 1813 C CA . LEU B 1 106 ? 6.766 17.281 0.189 1 94.94 106 LEU B CA 1
ATOM 1814 C C . LEU B 1 106 ? 6.566 17.109 1.69 1 94.94 106 LEU B C 1
ATOM 1816 O O . LEU B 1 106 ? 6.906 16.062 2.244 1 94.94 106 LEU B O 1
ATOM 1820 N N . SER B 1 107 ? 6.094 18.109 2.512 1 94.06 107 SER B N 1
ATOM 1821 C CA . SER B 1 107 ? 5.664 18.109 3.906 1 94.06 107 SER B CA 1
ATOM 1822 C C . SER B 1 107 ? 6.863 18.094 4.852 1 94.06 107 SER B C 1
ATOM 1824 O O . SER B 1 107 ? 6.695 18.141 6.074 1 94.06 107 SER B O 1
ATOM 1826 N N . ARG B 1 108 ? 8.102 17.906 4.324 1 90.19 108 ARG B N 1
ATOM 1827 C CA . ARG B 1 108 ? 9.297 17.922 5.152 1 90.19 108 ARG B CA 1
ATOM 1828 C C . ARG B 1 108 ? 10.516 18.375 4.355 1 90.19 108 ARG B C 1
ATOM 1830 O O . ARG B 1 108 ? 10.477 18.406 3.125 1 90.19 108 ARG B O 1
ATOM 1837 N N . PRO B 1 109 ? 11.586 18.797 5.113 1 90.19 109 PRO B N 1
ATOM 1838 C CA . PRO B 1 109 ? 12.766 19.281 4.395 1 90.19 109 PRO B CA 1
ATOM 1839 C C . PRO B 1 109 ? 13.398 18.219 3.5 1 90.19 109 PRO B C 1
ATOM 1841 O O . PRO B 1 109 ? 13.422 17.047 3.863 1 90.19 109 PRO B O 1
ATOM 1844 N N . ARG B 1 110 ? 13.867 18.688 2.346 1 94.38 110 ARG B N 1
ATOM 1845 C CA . ARG B 1 110 ? 14.57 17.812 1.42 1 94.38 110 ARG B CA 1
ATOM 1846 C C . ARG B 1 110 ? 15.727 17.094 2.115 1 94.38 110 ARG B C 1
ATOM 1848 O O . ARG B 1 110 ? 16.469 17.703 2.883 1 94.38 110 ARG B O 1
ATOM 1855 N N . GLY B 1 111 ? 15.797 15.75 1.806 1 94.62 111 GLY B N 1
ATOM 1856 C CA . GLY B 1 111 ? 16.891 14.977 2.354 1 94.62 111 GLY B CA 1
ATOM 1857 C C . GLY B 1 111 ? 16.531 14.234 3.627 1 94.62 111 GLY B C 1
ATOM 1858 O O . GLY B 1 111 ? 17.203 13.266 3.996 1 94.62 111 GLY B O 1
ATOM 1859 N N . SER B 1 112 ? 15.484 14.617 4.289 1 92.56 112 SER B N 1
ATOM 1860 C CA . SER B 1 112 ? 15.102 14.055 5.578 1 92.56 112 SER B CA 1
ATOM 1861 C C . SER B 1 112 ? 14.547 12.641 5.426 1 92.56 112 SER B C 1
ATOM 1863 O O . SER B 1 112 ? 14.445 11.898 6.406 1 92.56 112 SER B O 1
ATOM 1865 N N . GLY B 1 113 ? 14.188 12.242 4.281 1 93.62 113 GLY B N 1
ATOM 1866 C CA . GLY B 1 113 ? 13.555 10.945 4.078 1 93.62 113 GLY B CA 1
ATOM 1867 C C . GLY B 1 113 ? 14.461 9.945 3.395 1 93.62 113 GLY B C 1
ATOM 1868 O O . GLY B 1 113 ? 14.008 8.875 2.979 1 93.62 113 GLY B O 1
ATOM 1869 N N . VAL B 1 114 ? 15.75 10.234 3.201 1 95 114 VAL B N 1
ATOM 1870 C CA . VAL B 1 114 ? 16.672 9.422 2.424 1 95 114 VAL B CA 1
ATOM 1871 C C . VAL B 1 114 ? 16.859 8.062 3.1 1 95 114 VAL B C 1
ATOM 1873 O O . VAL B 1 114 ? 16.875 7.027 2.432 1 95 114 VAL B O 1
ATOM 1876 N N . ALA B 1 115 ? 17 8.055 4.375 1 96.06 115 ALA B N 1
ATOM 1877 C CA . ALA B 1 115 ? 17.188 6.805 5.109 1 96.06 115 ALA B CA 1
ATOM 1878 C C . ALA B 1 115 ? 15.992 5.871 4.938 1 96.06 115 ALA B C 1
ATOM 1880 O O . ALA B 1 115 ? 16.156 4.664 4.754 1 96.06 115 ALA B O 1
ATOM 1881 N N . GLY B 1 116 ? 14.773 6.453 5.07 1 96.56 116 GLY B N 1
ATOM 1882 C CA . GLY B 1 116 ? 13.57 5.664 4.863 1 96.56 116 GLY B CA 1
ATOM 1883 C C . GLY B 1 116 ? 13.469 5.09 3.461 1 96.56 116 GLY B C 1
ATOM 1884 O O . GLY B 1 116 ? 13.164 3.908 3.289 1 96.56 116 GLY B O 1
ATOM 1885 N N . ALA B 1 117 ? 13.75 5.91 2.469 1 97.88 117 ALA B N 1
ATOM 1886 C CA . ALA B 1 117 ? 13.688 5.48 1.075 1 97.88 117 ALA B CA 1
ATOM 1887 C C . ALA B 1 117 ? 14.68 4.355 0.8 1 97.88 117 ALA B C 1
ATOM 1889 O O . ALA B 1 117 ? 14.344 3.361 0.155 1 97.88 117 ALA B O 1
ATOM 1890 N N . LEU B 1 118 ? 15.883 4.453 1.335 1 97.81 118 LEU B N 1
ATOM 1891 C CA . LEU B 1 118 ? 16.922 3.445 1.125 1 97.81 118 LEU B CA 1
ATOM 1892 C C . LEU B 1 118 ? 16.562 2.15 1.853 1 97.81 118 LEU B C 1
ATOM 1894 O O . LEU B 1 118 ? 16.734 1.06 1.303 1 97.81 118 LEU B O 1
ATOM 1898 N N . SER B 1 119 ? 16.094 2.307 3.078 1 97.62 119 SER B N 1
ATOM 1899 C CA . SER B 1 119 ? 15.742 1.134 3.869 1 97.62 119 SER B CA 1
ATOM 1900 C C . SER B 1 119 ? 14.633 0.333 3.195 1 97.62 119 SER B C 1
ATOM 1902 O O . SER B 1 119 ? 14.641 -0.899 3.23 1 97.62 119 SER B O 1
ATOM 1904 N N . GLN B 1 120 ? 13.75 1.039 2.623 1 97.31 120 GLN B N 1
ATOM 1905 C CA . GLN B 1 120 ? 12.57 0.393 2.047 1 97.31 120 GLN B CA 1
ATOM 1906 C C . GLN B 1 120 ? 12.891 -0.202 0.677 1 97.31 120 GLN B C 1
ATOM 1908 O O . GLN B 1 120 ? 12.32 -1.225 0.292 1 97.31 120 GLN B O 1
ATOM 1913 N N . SER B 1 121 ? 13.875 0.352 -0.098 1 98.44 121 SER B N 1
ATOM 1914 C CA . SER B 1 121 ? 14.047 -0.037 -1.495 1 98.44 121 SER B CA 1
ATOM 1915 C C . SER B 1 121 ? 15.219 -0.994 -1.662 1 98.44 121 SER B C 1
ATOM 1917 O O . SER B 1 121 ? 15.234 -1.81 -2.586 1 98.44 121 SER B O 1
ATOM 1919 N N . THR B 1 122 ? 16.172 -0.967 -0.792 1 98.81 122 THR B N 1
ATOM 1920 C CA . THR B 1 122 ? 17.422 -1.686 -1.016 1 98.81 122 THR B CA 1
ATOM 1921 C C . THR B 1 122 ? 17.2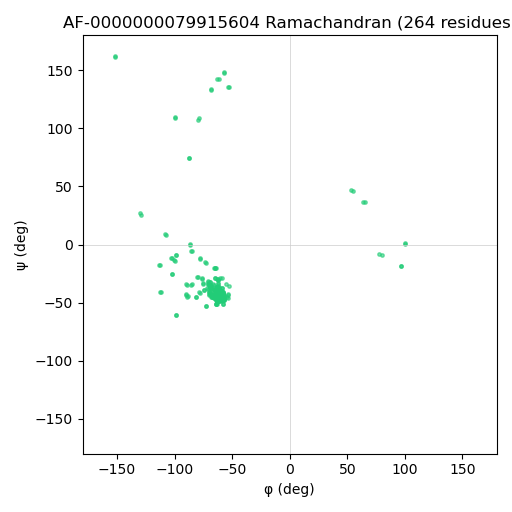19 -3.189 -0.859 1 98.81 122 THR B C 1
ATOM 1923 O O . THR B 1 122 ? 17.562 -3.967 -1.749 1 98.81 122 THR B O 1
ATOM 1926 N N . PRO B 1 123 ? 16.641 -3.635 0.276 1 98.88 123 PRO B N 1
ATOM 1927 C CA . PRO B 1 123 ? 16.5 -5.086 0.415 1 98.88 123 PRO B CA 1
ATOM 1928 C C . PRO B 1 123 ? 15.695 -5.715 -0.714 1 98.88 123 PRO B C 1
ATOM 1930 O O . PRO B 1 123 ? 16.094 -6.734 -1.279 1 98.88 123 PRO B O 1
ATOM 1933 N N . PRO B 1 124 ? 14.578 -5.168 -1.127 1 98.94 124 PRO B N 1
ATOM 1934 C CA . PRO B 1 124 ? 13.844 -5.797 -2.227 1 98.94 124 PRO B CA 1
ATOM 1935 C C . PRO B 1 124 ? 14.609 -5.746 -3.551 1 98.94 124 PRO B C 1
ATOM 1937 O O . PRO B 1 124 ? 14.469 -6.648 -4.379 1 98.94 124 PRO B O 1
ATOM 1940 N N . LEU B 1 125 ? 15.336 -4.684 -3.752 1 98.88 125 LEU B N 1
ATOM 1941 C CA . LEU B 1 125 ? 16.172 -4.656 -4.945 1 98.88 125 LEU B CA 1
ATOM 1942 C C . LEU B 1 125 ? 17.172 -5.809 -4.934 1 98.88 125 LEU B C 1
ATOM 1944 O O . LEU B 1 125 ? 17.391 -6.453 -5.961 1 98.88 125 LEU B O 1
ATOM 1948 N N . VAL B 1 126 ? 17.797 -6.027 -3.83 1 98.88 126 VAL B N 1
ATOM 1949 C CA . VAL B 1 126 ? 18.734 -7.137 -3.691 1 98.88 126 VAL B CA 1
ATOM 1950 C C . VAL B 1 126 ? 18.016 -8.453 -4.008 1 98.88 126 VAL B C 1
ATOM 1952 O O . VAL B 1 126 ? 18.562 -9.297 -4.723 1 98.88 126 VAL B O 1
ATOM 1955 N N . ALA B 1 127 ? 16.828 -8.672 -3.461 1 98.88 127 ALA B N 1
ATOM 1956 C CA . ALA B 1 127 ? 16.047 -9.883 -3.725 1 98.88 127 ALA B CA 1
ATOM 1957 C C . ALA B 1 127 ? 15.789 -10.055 -5.219 1 98.88 127 ALA B C 1
ATOM 1959 O O . ALA B 1 127 ? 15.977 -11.148 -5.766 1 98.88 127 ALA B O 1
ATOM 1960 N N . LEU B 1 128 ? 15.422 -8.977 -5.875 1 98.81 128 LEU B N 1
ATOM 1961 C CA . LEU B 1 128 ? 15.086 -9.023 -7.293 1 98.81 128 LEU B CA 1
ATOM 1962 C C . LEU B 1 128 ? 16.328 -9.328 -8.133 1 98.81 128 LEU B C 1
ATOM 1964 O O . LEU B 1 128 ? 16.25 -10.109 -9.078 1 98.81 128 LEU B O 1
ATOM 1968 N N . VAL B 1 129 ? 17.391 -8.68 -7.789 1 98.69 129 VAL B N 1
ATOM 1969 C CA . VAL B 1 129 ? 18.641 -8.914 -8.516 1 98.69 129 VAL B CA 1
ATOM 1970 C C . VAL B 1 129 ? 19.094 -10.359 -8.312 1 98.69 129 VAL B C 1
ATOM 1972 O O . VAL B 1 129 ? 19.5 -11.023 -9.266 1 98.69 129 VAL B O 1
ATOM 1975 N N . ALA B 1 130 ? 19.062 -10.883 -7.102 1 98.31 130 ALA B N 1
ATOM 1976 C CA . ALA B 1 130 ? 19.422 -12.266 -6.801 1 98.31 130 ALA B CA 1
ATOM 1977 C C . ALA B 1 130 ? 18.562 -13.242 -7.598 1 98.31 130 ALA B C 1
ATOM 1979 O O . ALA B 1 130 ? 19.062 -14.258 -8.094 1 98.31 130 ALA B O 1
ATOM 1980 N N . LEU B 1 131 ? 17.281 -12.992 -7.738 1 97 131 LEU B N 1
ATOM 1981 C CA . LEU B 1 131 ? 16.375 -13.859 -8.484 1 97 131 LEU B CA 1
ATOM 1982 C C . LEU B 1 131 ? 16.672 -13.812 -9.977 1 97 131 LEU B C 1
ATOM 1984 O O . LEU B 1 131 ? 16.516 -14.812 -10.68 1 97 131 LEU B O 1
ATOM 1988 N N . ALA B 1 132 ? 17.078 -12.648 -10.453 1 95.75 132 ALA B N 1
ATOM 1989 C CA . ALA B 1 132 ? 17.344 -12.469 -11.875 1 95.75 132 ALA B CA 1
ATOM 1990 C C . ALA B 1 132 ? 18.625 -13.211 -12.289 1 95.75 132 ALA B C 1
ATOM 1992 O O . ALA B 1 132 ? 18.75 -13.656 -13.43 1 95.75 132 ALA B O 1
ATOM 1993 N N . ILE B 1 133 ? 19.594 -13.328 -11.398 1 92.44 133 ILE B N 1
ATOM 1994 C CA . ILE B 1 133 ? 20.875 -13.953 -11.688 1 92.44 133 ILE B CA 1
ATOM 1995 C C . ILE B 1 133 ? 20.766 -15.469 -11.484 1 92.44 133 ILE B C 1
ATOM 1997 O O . ILE B 1 133 ? 21.516 -16.234 -12.094 1 92.44 133 ILE B O 1
ATOM 2001 N N . GLY B 1 134 ? 19.984 -15.883 -10.531 1 77.81 134 GLY B N 1
ATOM 2002 C CA . GLY B 1 134 ? 19.906 -17.312 -10.234 1 77.81 134 GLY B CA 1
ATOM 2003 C C . GLY B 1 134 ? 18.641 -17.969 -10.766 1 77.81 134 GLY B C 1
ATOM 2004 O O . GLY B 1 134 ? 17.734 -17.281 -11.234 1 77.81 134 GLY B O 1
#

Radius of gyration: 18.07 Å; Cα contacts (8 Å, |Δi|>4): 448; chains: 2; bounding box: 39×51×41 Å

Sequence (268 aa):
MIVIAQIATLIAAAVHLLAFVWESVVFLRPSVHERLFRIPTSDVPAVRLWAFNVGFYNLFLGSGAVAGVVLWWAGSDTAGRTLVIYTCIFMFLAGIALAVSDRMALSRPRGSGVAGALSQSTPPLVALVALAIGMIVIAQIATLIAAAVHLLAFVWESVVFLRPSVHERLFRIPTSDVPAVRLWAFNVGFYNLFLGSGAVAGVVLWWAGSDTAGRTLVIYTCIFMFLAGIALAVSDRMALSRPRGSGVAGALSQSTPPLVALVALAIG

pLDDT: mean 97.53, std 2.44, range [77.81, 98.94]